Protein AF-A0A939E2Y9-F1 (afdb_monomer_lite)

Radius of gyration: 22.98 Å; chains: 1; bounding box: 41×97×52 Å

InterPro domains:
  IPR009057 Homedomain-like superfamily [SSF46689] (14-71)

Sequence (214 aa):
MTAPGMHPRKSGPKPAFSLEDVINAAIDLGVAEFSITSVARVLGVKPPSVYRVVESRDDLLMLCFKRAASTMVLPDSSLNWVEMIRWYHQQLWKVTGEFPGIARAILASPGSHVVFQDYLLEFSRKMKASGMPHNEKAVYFGIDLIGKIVLVSRLVQETASDKRAMDKATQQLAKLATSPEQTVPTLDPAKNEEMMNEQIEFVISGLKAMTGDK

Foldseek 3Di:
DDDDDDDPDPDDDDPLDALVLLLVLCQVCALQPDDLCSSCVVSVHDSVVNCVHAVDNVRSSLVNLLVLLVQQDQDDLQDALLVRLVVLLVSLLVSCVSRHNNLVVPVVDPPSCCSNVVVLVVSLVSNVSRPQAPDSVLSVVLNVVSNNLSSVLSVLLNQVVPPVSVVVVVVVCVVPPPDLVPDVVNSDNVCSVVVSVVVSVVSSVVSCVVRVND

Organism: NCBI:txid2765362

pLDDT: mean 87.68, std 13.48, range [40.69, 98.38]

Structure (mmCIF, N/CA/C/O backbone):
data_AF-A0A939E2Y9-F1
#
_entry.id   AF-A0A939E2Y9-F1
#
loop_
_atom_site.group_PDB
_atom_site.id
_atom_site.type_symbol
_atom_site.label_atom_id
_atom_site.label_alt_id
_atom_site.label_comp_id
_atom_site.label_asym_id
_atom_site.label_entity_id
_atom_site.label_seq_id
_atom_site.pdbx_PDB_ins_code
_atom_site.Cartn_x
_atom_site.Cartn_y
_atom_site.Cartn_z
_atom_site.occupancy
_atom_site.B_iso_or_equiv
_atom_site.auth_seq_id
_atom_site.auth_comp_id
_atom_site.auth_asym_id
_atom_site.auth_atom_id
_atom_site.pdbx_PDB_model_num
ATOM 1 N N . MET A 1 1 ? -14.618 -62.862 13.905 1.00 42.91 1 MET A N 1
ATOM 2 C CA . MET A 1 1 ? -13.721 -61.898 14.577 1.00 42.91 1 MET A CA 1
ATOM 3 C C . MET A 1 1 ? -14.000 -60.531 13.976 1.00 42.91 1 MET A C 1
ATOM 5 O O . MET A 1 1 ? -13.609 -60.289 12.844 1.00 42.91 1 MET A O 1
ATOM 9 N N . THR A 1 2 ? -14.780 -59.702 14.663 1.00 40.69 2 THR A N 1
ATOM 10 C CA . THR A 1 2 ? -15.266 -58.405 14.165 1.00 40.69 2 THR A CA 1
ATOM 11 C C . THR A 1 2 ? -14.448 -57.293 14.822 1.00 40.69 2 THR A C 1
ATOM 13 O O . THR A 1 2 ? -14.306 -57.287 16.043 1.00 40.69 2 THR A O 1
ATOM 16 N N . ALA A 1 3 ? -13.865 -56.400 14.020 1.00 45.91 3 ALA A N 1
ATOM 17 C CA . ALA A 1 3 ? -13.024 -55.298 14.490 1.00 45.91 3 ALA A CA 1
ATOM 18 C C . ALA A 1 3 ? -13.844 -54.232 15.256 1.00 45.91 3 ALA A C 1
ATOM 20 O O . ALA A 1 3 ? -15.009 -54.015 14.910 1.00 45.91 3 ALA A O 1
ATOM 21 N N . PRO A 1 4 ? -13.272 -53.537 16.261 1.00 48.53 4 PRO A N 1
ATOM 22 C CA . PRO A 1 4 ? -13.978 -52.488 16.991 1.00 48.53 4 PRO A CA 1
ATOM 23 C C . PRO A 1 4 ? -14.105 -51.221 16.136 1.00 48.53 4 PRO A C 1
ATOM 25 O O . PRO A 1 4 ? -13.132 -50.757 15.542 1.00 48.53 4 PRO A O 1
ATOM 28 N N . GLY A 1 5 ? -15.310 -50.652 16.095 1.00 47.88 5 GLY A N 1
ATOM 29 C CA . GLY A 1 5 ? -15.600 -49.403 15.397 1.00 47.88 5 GLY A CA 1
ATOM 30 C C . GLY A 1 5 ? -14.877 -48.207 16.020 1.00 47.88 5 GLY A C 1
ATOM 31 O O . GLY A 1 5 ? -14.956 -47.963 17.222 1.00 47.88 5 GLY A O 1
ATOM 32 N N . MET A 1 6 ? -14.190 -47.436 15.179 1.00 51.34 6 MET A N 1
ATOM 33 C CA . MET A 1 6 ? -13.604 -46.149 15.537 1.00 51.34 6 MET A CA 1
ATOM 34 C C . MET A 1 6 ? -14.726 -45.111 15.656 1.00 51.34 6 MET A C 1
ATOM 36 O O . MET A 1 6 ? -15.321 -44.708 14.658 1.00 51.34 6 MET A O 1
ATOM 40 N N . HIS A 1 7 ? -15.042 -44.687 16.879 1.00 56.03 7 HIS A N 1
ATOM 41 C CA . HIS A 1 7 ? -15.975 -43.584 17.093 1.00 56.03 7 HIS A CA 1
ATOM 42 C C . HIS A 1 7 ? -15.341 -42.261 16.628 1.00 56.03 7 HIS A C 1
ATOM 44 O O . HIS A 1 7 ? -14.249 -41.918 17.094 1.00 56.03 7 HIS A O 1
ATOM 50 N N . PRO A 1 8 ? -16.003 -41.477 15.757 1.00 52.97 8 PRO A N 1
ATOM 51 C CA . PRO A 1 8 ? -15.536 -40.140 15.427 1.00 52.97 8 PRO A CA 1
ATOM 52 C C . PRO A 1 8 ? -15.626 -39.260 16.678 1.00 52.97 8 PRO A C 1
ATOM 54 O O . PRO A 1 8 ? -16.685 -39.152 17.305 1.00 52.97 8 PRO A O 1
ATOM 57 N N . ARG A 1 9 ? -14.510 -38.626 17.063 1.00 53.25 9 ARG A N 1
ATOM 58 C CA . ARG A 1 9 ? -14.516 -37.593 18.107 1.00 53.25 9 ARG A CA 1
ATOM 59 C C . ARG A 1 9 ? -15.460 -36.482 17.654 1.00 53.25 9 ARG A C 1
ATOM 61 O O . ARG A 1 9 ? -15.235 -35.868 16.614 1.00 53.25 9 ARG A O 1
ATOM 68 N N . LYS A 1 10 ? -16.516 -36.238 18.435 1.00 49.75 10 LYS A N 1
ATOM 69 C CA . LYS A 1 10 ? -17.403 -35.084 18.257 1.00 49.75 10 LYS A CA 1
ATOM 70 C C . LYS A 1 10 ? -16.543 -33.820 18.303 1.00 49.75 10 LYS A C 1
ATOM 72 O O . LYS A 1 10 ? -15.998 -33.490 19.354 1.00 49.75 10 LYS A O 1
ATOM 77 N N . SER A 1 11 ? -16.394 -33.160 17.157 1.00 53.88 11 SER A N 1
ATOM 78 C CA . SER A 1 11 ? -15.813 -31.822 17.084 1.00 53.88 11 SER A CA 1
ATOM 79 C C . SER A 1 11 ? -16.644 -30.900 17.977 1.00 53.88 11 SER A C 1
ATOM 81 O O . SER A 1 11 ? -17.876 -30.954 17.931 1.00 53.88 11 SER A O 1
ATOM 83 N N . GLY A 1 12 ? -15.985 -30.135 18.849 1.00 57.62 12 GLY A N 1
ATOM 84 C CA . GLY A 1 12 ? -16.657 -29.199 19.748 1.00 57.62 12 GLY A CA 1
ATOM 85 C C . GLY A 1 12 ? -17.453 -28.130 18.984 1.00 57.62 12 GLY A C 1
ATOM 86 O O . GLY A 1 12 ? -17.371 -28.052 17.755 1.00 57.62 12 GLY A O 1
ATOM 87 N N . PRO A 1 13 ? -18.231 -27.289 19.689 1.00 58.06 13 PRO A N 1
ATOM 88 C CA . PRO A 1 13 ? -18.922 -26.165 19.065 1.00 58.06 13 PRO A CA 1
ATOM 89 C C . PRO A 1 13 ? -17.933 -25.340 18.235 1.00 58.06 13 PRO A C 1
ATOM 91 O O . PRO A 1 13 ? -16.824 -25.074 18.708 1.00 58.06 13 PRO A O 1
ATOM 94 N N . LYS A 1 14 ? -18.313 -24.952 17.007 1.00 55.44 14 LYS A N 1
ATOM 95 C CA . LYS A 1 14 ? -17.482 -24.060 16.183 1.00 55.44 14 LYS A CA 1
ATOM 96 C C . LYS A 1 14 ? -17.077 -22.844 17.034 1.00 55.44 14 LYS A C 1
ATOM 98 O O . LYS A 1 14 ? -17.947 -22.299 17.721 1.00 55.44 14 LYS A O 1
ATOM 103 N N . PRO A 1 15 ? -15.797 -22.425 17.019 1.00 63.59 15 PRO A N 1
ATOM 104 C CA . PRO A 1 15 ? -15.388 -21.173 17.643 1.00 63.59 15 PRO A CA 1
ATOM 105 C C . PRO A 1 15 ? -16.324 -20.047 17.200 1.00 63.59 15 PRO A C 1
ATOM 107 O O . PRO A 1 15 ? -16.730 -20.014 16.040 1.00 63.59 15 PRO A O 1
ATOM 110 N N . ALA A 1 16 ? -16.671 -19.140 18.115 1.00 81.44 16 ALA A N 1
ATOM 111 C CA . ALA A 1 16 ? -17.581 -18.034 17.809 1.00 81.44 16 ALA A CA 1
ATOM 112 C C . ALA A 1 16 ? -17.053 -17.116 16.686 1.00 81.44 16 ALA A C 1
ATOM 114 O O . ALA A 1 16 ? -17.845 -16.445 16.038 1.00 81.44 16 ALA A O 1
ATOM 115 N N . PHE A 1 17 ? -15.733 -17.107 16.467 1.00 91.62 17 PHE A N 1
ATOM 116 C CA . PHE A 1 17 ? -15.039 -16.406 15.389 1.00 91.62 17 PHE A CA 1
ATOM 117 C C . PHE A 1 17 ? -13.680 -17.080 15.109 1.00 91.62 17 PHE A C 1
ATOM 119 O O . PHE A 1 17 ? -13.158 -17.826 15.946 1.00 91.62 17 PHE A O 1
ATOM 126 N N . SER A 1 18 ? -13.118 -16.820 13.934 1.00 94.62 18 SER A N 1
ATOM 127 C CA . SER A 1 18 ? -11.839 -17.319 13.422 1.00 94.62 18 SER A CA 1
ATOM 128 C C . SER A 1 18 ? -10.777 -16.211 13.336 1.00 94.62 18 SER A C 1
ATOM 130 O O . SER A 1 18 ? -11.084 -15.033 13.507 1.00 94.62 18 SER A O 1
ATOM 132 N N . LEU A 1 19 ? -9.519 -16.574 13.049 1.00 96.56 19 LEU A N 1
ATOM 133 C CA . LEU A 1 19 ? -8.459 -15.595 12.762 1.00 96.56 19 LEU A CA 1
ATOM 134 C C . LEU A 1 19 ? -8.828 -14.690 11.575 1.00 96.56 19 LEU A C 1
ATOM 136 O O . LEU A 1 19 ? -8.600 -13.486 11.616 1.00 96.56 19 LEU A O 1
ATOM 140 N N . GLU A 1 20 ? -9.444 -15.276 10.550 1.00 97.31 20 GLU A N 1
ATOM 141 C CA . GLU A 1 20 ? -9.914 -14.574 9.356 1.00 97.31 20 GLU A CA 1
ATOM 142 C C . GLU A 1 20 ? -10.953 -13.501 9.695 1.00 97.31 20 GLU A C 1
ATOM 144 O O . GLU A 1 20 ? -10.868 -12.386 9.186 1.00 97.31 20 GLU A O 1
ATOM 149 N N . ASP A 1 21 ? -11.868 -13.791 10.624 1.00 97.44 21 ASP A N 1
ATOM 150 C CA . ASP A 1 21 ? -12.858 -12.814 11.089 1.00 97.44 21 ASP A CA 1
ATOM 151 C C . ASP A 1 21 ? -12.189 -11.631 11.810 1.00 97.44 21 ASP A C 1
ATOM 153 O O . ASP A 1 21 ? -12.605 -10.486 11.639 1.00 97.44 21 ASP A O 1
ATOM 157 N N . VAL A 1 22 ? -11.120 -11.881 12.580 1.00 97.88 22 VAL A N 1
ATOM 158 C CA . VAL A 1 22 ? -10.335 -10.822 13.244 1.00 97.88 22 VAL A CA 1
ATOM 159 C C . VAL A 1 22 ? -9.589 -9.962 12.223 1.00 97.88 22 VAL A C 1
ATOM 161 O O . VAL A 1 22 ? -9.601 -8.738 12.350 1.00 97.88 22 VAL A O 1
ATOM 164 N N . ILE A 1 23 ? -8.958 -10.578 11.216 1.00 98.31 23 ILE A N 1
ATOM 165 C CA . ILE A 1 23 ? -8.242 -9.863 10.147 1.00 98.31 23 ILE A CA 1
ATOM 166 C C . ILE A 1 23 ? -9.214 -8.993 9.346 1.00 98.31 23 ILE A C 1
ATOM 168 O O . ILE A 1 23 ? -8.953 -7.806 9.165 1.00 98.31 23 ILE A O 1
ATOM 172 N N . ASN A 1 24 ? -10.349 -9.550 8.917 1.00 98.12 24 ASN A N 1
ATOM 173 C CA . ASN A 1 24 ? -11.351 -8.812 8.148 1.00 98.12 24 ASN A CA 1
ATOM 174 C C . ASN A 1 24 ? -11.919 -7.642 8.963 1.00 98.12 24 ASN A C 1
ATOM 176 O O . ASN A 1 24 ? -11.922 -6.515 8.482 1.00 98.12 24 ASN A O 1
ATOM 180 N N . ALA A 1 25 ? -12.275 -7.865 10.234 1.00 98.06 25 ALA A N 1
ATOM 181 C CA . ALA A 1 25 ? -12.744 -6.790 11.107 1.00 98.06 25 ALA A CA 1
ATOM 182 C C . ALA A 1 25 ? -11.697 -5.676 11.298 1.00 98.06 25 ALA A C 1
ATOM 184 O O . ALA A 1 25 ? -12.060 -4.505 11.383 1.00 98.06 25 ALA A O 1
ATOM 185 N N . ALA A 1 26 ? -10.405 -6.011 11.376 1.00 98.38 26 ALA A N 1
ATOM 186 C CA . ALA A 1 26 ? -9.335 -5.018 11.474 1.00 98.38 26 ALA A CA 1
ATOM 187 C C . ALA A 1 26 ? -9.155 -4.210 10.177 1.00 98.38 26 ALA A C 1
ATOM 189 O O . ALA A 1 26 ? -8.954 -2.999 10.250 1.00 98.38 26 ALA A O 1
ATOM 190 N N . ILE A 1 27 ? -9.265 -4.855 9.010 1.00 98.19 27 ILE A N 1
ATOM 191 C CA . ILE A 1 27 ? -9.216 -4.190 7.698 1.00 98.19 27 ILE A CA 1
ATOM 192 C C . ILE A 1 27 ? -10.421 -3.258 7.521 1.00 98.19 27 ILE A C 1
ATOM 194 O O . ILE A 1 27 ? -10.231 -2.096 7.166 1.00 98.19 27 ILE A O 1
ATOM 198 N N . ASP A 1 28 ? -11.631 -3.725 7.842 1.00 96.88 28 ASP A N 1
ATOM 199 C CA . ASP A 1 28 ? -12.877 -2.955 7.711 1.00 96.88 28 ASP A CA 1
ATOM 200 C C . ASP A 1 28 ? -12.893 -1.709 8.610 1.00 96.88 28 ASP A C 1
ATOM 202 O O . ASP A 1 28 ? -13.432 -0.665 8.244 1.00 96.88 28 ASP A O 1
ATOM 206 N N . LEU A 1 29 ? -12.281 -1.801 9.794 1.00 97.00 29 LEU A N 1
ATOM 207 C CA . LEU A 1 29 ? -12.101 -0.668 10.706 1.00 97.00 29 LEU A CA 1
ATOM 208 C C . LEU A 1 29 ? -11.025 0.327 10.239 1.00 97.00 29 LEU A C 1
ATOM 210 O O . LEU A 1 29 ? -10.934 1.421 10.799 1.00 97.00 29 LEU A O 1
ATOM 214 N N . GLY A 1 30 ? -10.215 -0.043 9.249 1.00 96.06 30 GLY A N 1
ATOM 215 C CA . GLY A 1 30 ? -9.039 0.690 8.806 1.00 96.06 30 GLY A CA 1
ATOM 216 C C . GLY A 1 30 ? -7.766 0.201 9.496 1.00 96.06 30 GLY A C 1
ATOM 217 O O . GLY A 1 30 ? -7.625 0.248 10.722 1.00 96.06 30 GLY A O 1
ATOM 218 N N . VAL A 1 31 ? -6.789 -0.203 8.686 1.00 96.88 31 VAL A N 1
ATOM 219 C CA . VAL A 1 31 ? -5.538 -0.852 9.111 1.00 96.88 31 VAL A CA 1
ATOM 220 C C . VAL A 1 31 ? -4.715 0.030 10.059 1.00 96.88 31 VAL A C 1
ATOM 222 O O . VAL A 1 31 ? -4.063 -0.476 10.969 1.00 96.88 31 VAL A O 1
ATOM 225 N N . ALA A 1 32 ? -4.756 1.354 9.891 1.00 95.19 32 ALA A N 1
ATOM 226 C CA . ALA A 1 32 ? -4.058 2.276 10.787 1.00 95.19 32 ALA A CA 1
ATOM 227 C C . ALA A 1 32 ? -4.812 2.566 12.097 1.00 95.19 32 ALA A C 1
ATOM 229 O O . ALA A 1 32 ? -4.180 2.892 13.101 1.00 95.19 32 ALA A O 1
ATOM 230 N N . GLU A 1 33 ? -6.140 2.442 12.100 1.00 94.56 33 GLU A N 1
ATOM 231 C CA . GLU A 1 33 ? -7.010 3.011 13.139 1.00 94.56 33 GLU A CA 1
ATOM 232 C C . GLU A 1 33 ? -7.589 1.952 14.090 1.00 94.56 33 GLU A C 1
ATOM 234 O O . GLU A 1 33 ? -8.072 2.279 15.178 1.00 94.56 33 GLU A O 1
ATOM 239 N N . PHE A 1 34 ? -7.537 0.666 13.726 1.00 97.62 34 PHE A N 1
ATOM 240 C CA . PHE A 1 34 ? -8.109 -0.377 14.568 1.00 97.62 34 PHE A CA 1
ATOM 241 C C . PHE A 1 34 ? -7.414 -0.486 15.939 1.00 97.62 34 PHE A C 1
ATOM 243 O O . PHE A 1 34 ? -6.203 -0.300 16.122 1.00 97.62 34 PHE A O 1
ATOM 250 N N . SER A 1 35 ? -8.214 -0.905 16.916 1.00 97.56 35 SER A N 1
ATOM 251 C CA . SER A 1 35 ? -7.780 -1.364 18.232 1.00 97.56 35 SER A CA 1
ATOM 252 C C . SER A 1 35 ? -8.338 -2.763 18.502 1.00 97.56 35 SER A C 1
ATOM 254 O O . SER A 1 35 ? -9.375 -3.145 17.959 1.00 97.56 35 SER A O 1
ATOM 256 N N . ILE A 1 36 ? -7.714 -3.524 19.405 1.00 97.88 36 ILE A N 1
ATOM 257 C CA . ILE A 1 36 ? -8.257 -4.832 19.820 1.00 97.88 36 ILE A CA 1
ATOM 258 C C . ILE A 1 36 ? -9.673 -4.685 20.402 1.00 97.88 36 ILE A C 1
ATOM 260 O O . ILE A 1 36 ? -10.538 -5.529 20.179 1.00 97.88 36 ILE A O 1
ATOM 264 N N . THR A 1 37 ? -9.945 -3.579 21.097 1.00 98.00 37 THR A N 1
ATOM 265 C CA . THR A 1 37 ? -11.270 -3.278 21.652 1.00 98.00 37 THR A CA 1
ATOM 266 C C . THR A 1 37 ? -12.319 -3.039 20.567 1.00 98.00 37 THR A C 1
ATOM 268 O O . THR A 1 37 ? -13.439 -3.535 20.691 1.00 98.00 37 THR A O 1
ATOM 271 N N . SER A 1 38 ? -11.988 -2.293 19.508 1.00 98.31 38 SER A N 1
ATOM 272 C CA . SER A 1 38 ? -12.918 -2.056 18.397 1.00 98.31 38 SER A CA 1
ATOM 273 C C . SER A 1 38 ? -13.157 -3.329 17.588 1.00 98.31 38 SER A C 1
ATOM 275 O O . SER A 1 38 ? -14.306 -3.619 17.270 1.00 98.31 38 SER A O 1
ATOM 277 N N . VAL A 1 39 ? -12.120 -4.138 17.351 1.00 98.25 39 VAL A N 1
ATOM 278 C CA . VAL A 1 39 ? -12.251 -5.448 16.689 1.00 98.25 39 VAL A CA 1
ATOM 279 C C . VAL A 1 39 ? -13.154 -6.383 17.500 1.00 98.25 39 VAL A C 1
ATOM 281 O O . VAL A 1 39 ? -14.108 -6.944 16.969 1.00 98.25 39 VAL A O 1
ATOM 284 N N . ALA A 1 40 ? -12.932 -6.490 18.813 1.00 97.44 40 ALA A N 1
ATOM 285 C CA . ALA A 1 40 ? -13.780 -7.295 19.693 1.00 97.44 40 ALA A CA 1
ATOM 286 C C . ALA A 1 40 ? -15.248 -6.840 19.672 1.00 97.44 40 ALA A C 1
ATOM 288 O O . ALA A 1 40 ? -16.152 -7.674 19.673 1.00 97.44 40 ALA A O 1
ATOM 289 N N . ARG A 1 41 ? -15.484 -5.522 19.613 1.00 97.88 41 ARG A N 1
ATOM 290 C CA . ARG A 1 41 ? -16.828 -4.945 19.493 1.00 97.88 41 ARG A CA 1
ATOM 291 C C . ARG A 1 41 ? -17.506 -5.351 18.185 1.00 97.88 41 ARG A C 1
ATOM 293 O O . ARG A 1 41 ? -18.664 -5.750 18.242 1.00 97.88 41 ARG A O 1
ATOM 300 N N . VAL A 1 42 ? -16.805 -5.270 17.051 1.00 97.00 42 VAL A N 1
ATOM 301 C CA . VAL A 1 42 ? -17.324 -5.705 15.738 1.00 97.00 42 VAL A CA 1
ATOM 302 C C . VAL A 1 42 ? -17.712 -7.184 15.771 1.00 97.00 42 VAL A C 1
ATOM 304 O O . VAL A 1 42 ? -18.782 -7.552 15.302 1.00 97.00 42 VAL A O 1
ATOM 307 N N . LEU A 1 43 ? -16.891 -8.018 16.411 1.00 96.81 43 LEU A N 1
ATOM 308 C CA . LEU A 1 43 ? -17.131 -9.458 16.539 1.00 96.81 43 LEU A CA 1
ATOM 309 C C . LEU A 1 43 ? -18.136 -9.836 17.645 1.00 96.81 43 LEU A C 1
ATOM 311 O O . LEU A 1 43 ? -18.426 -11.016 17.828 1.00 96.81 43 LEU A O 1
ATOM 315 N N . GLY A 1 44 ? -18.650 -8.873 18.419 1.00 96.62 44 GLY A N 1
ATOM 316 C CA . GLY A 1 44 ? -19.589 -9.138 19.514 1.00 96.62 44 GLY A CA 1
ATOM 317 C C . GLY A 1 44 ? -18.988 -9.908 20.700 1.00 96.62 44 GLY A C 1
ATOM 318 O O . GLY A 1 44 ? -19.716 -10.574 21.437 1.00 96.62 44 GLY A O 1
ATOM 319 N N . VAL A 1 45 ? -17.669 -9.833 20.910 1.00 95.88 45 VAL A N 1
ATOM 320 C CA . VAL A 1 45 ? -16.947 -10.556 21.973 1.00 95.88 45 VAL A CA 1
ATOM 321 C C . VAL A 1 45 ? -16.225 -9.611 22.936 1.00 95.88 45 VAL A C 1
ATOM 323 O O . VAL A 1 45 ? -16.077 -8.414 22.702 1.00 95.88 45 VAL A O 1
ATOM 326 N N . LYS A 1 46 ? -15.738 -10.149 24.062 1.00 95.81 46 LYS A N 1
ATOM 327 C CA . LYS A 1 46 ? -14.875 -9.393 24.988 1.00 95.81 46 LYS A CA 1
ATOM 328 C C . LYS A 1 46 ? -13.436 -9.332 24.448 1.00 95.81 46 LYS A C 1
ATOM 330 O O . LYS A 1 46 ? -12.979 -10.366 23.953 1.00 95.81 46 LYS A O 1
ATOM 335 N N . PRO A 1 47 ? -12.683 -8.227 24.636 1.00 95.69 47 PRO A N 1
ATOM 336 C CA . PRO A 1 47 ? -11.310 -8.079 24.127 1.00 95.69 47 PRO A CA 1
ATOM 337 C C . PRO A 1 47 ? -10.347 -9.237 24.445 1.00 95.69 47 PRO A C 1
ATOM 339 O O . PRO A 1 47 ? -9.647 -9.668 23.532 1.00 95.69 47 PRO A O 1
ATOM 342 N N . PRO A 1 48 ? -10.354 -9.847 25.653 1.00 96.19 48 PRO A N 1
ATOM 343 C CA . PRO A 1 48 ? -9.516 -11.017 25.942 1.00 96.19 48 PRO A CA 1
ATOM 344 C C . PRO A 1 48 ? -9.761 -12.231 25.035 1.00 96.19 48 PRO A C 1
ATOM 346 O O . PRO A 1 48 ? -8.914 -13.112 24.945 1.00 96.19 48 PRO A O 1
ATOM 349 N N . SER A 1 49 ? -10.919 -12.307 24.374 1.00 95.56 49 SER A N 1
ATOM 350 C CA . SER A 1 49 ? -11.226 -13.393 23.438 1.00 95.56 49 SER A CA 1
ATOM 351 C C . SER A 1 49 ? -10.385 -13.278 22.170 1.00 95.56 49 SER A C 1
ATOM 353 O O . SER A 1 49 ? -9.944 -14.301 21.663 1.00 95.56 49 SER A O 1
ATOM 355 N N . VAL A 1 50 ? -10.136 -12.054 21.685 1.00 96.19 50 VAL A N 1
ATOM 356 C CA . VAL A 1 50 ? -9.380 -11.794 20.446 1.00 96.19 50 VAL A CA 1
ATOM 357 C C . VAL A 1 50 ? -7.940 -12.294 20.576 1.00 96.19 50 VAL A C 1
ATOM 359 O O . VAL A 1 50 ? -7.434 -12.945 19.667 1.00 96.19 50 VAL A O 1
ATOM 362 N N . TYR A 1 51 ? -7.330 -12.130 21.754 1.00 95.94 51 TYR A N 1
ATOM 363 C CA . TYR A 1 51 ? -5.978 -12.628 22.033 1.00 95.94 51 TYR A CA 1
ATOM 364 C C . TYR A 1 51 ? -5.836 -14.164 22.014 1.00 95.94 51 TYR A C 1
ATOM 366 O O . TYR A 1 51 ? -4.737 -14.689 22.144 1.00 95.94 51 TYR A O 1
ATOM 374 N N . ARG A 1 52 ? -6.931 -14.921 21.853 1.00 94.00 52 ARG A N 1
ATOM 375 C CA . ARG A 1 52 ? -6.862 -16.381 21.660 1.00 94.00 52 ARG A CA 1
ATOM 376 C C . ARG A 1 52 ? -6.425 -16.778 20.251 1.00 94.00 52 ARG A C 1
ATOM 378 O O . ARG A 1 52 ? -6.075 -17.936 20.052 1.00 94.00 52 ARG A O 1
ATOM 385 N N . VAL A 1 53 ? -6.513 -15.858 19.288 1.00 94.38 53 VAL A N 1
ATOM 386 C CA . VAL A 1 53 ? -6.159 -16.109 17.881 1.00 94.38 53 VAL A CA 1
ATOM 387 C C . VAL A 1 53 ? -5.062 -15.183 17.356 1.00 94.38 53 VAL A C 1
ATOM 389 O O . VAL A 1 53 ? -4.456 -15.505 16.342 1.00 94.38 53 VAL A O 1
ATOM 392 N N . VAL A 1 54 ? -4.782 -14.068 18.037 1.00 96.06 54 VAL A N 1
ATOM 393 C CA . VAL A 1 54 ? -3.658 -13.169 17.730 1.00 96.06 54 VAL A CA 1
ATOM 394 C C . VAL A 1 54 ? -2.858 -12.872 18.993 1.00 96.06 54 VAL A C 1
ATOM 396 O O . VAL A 1 54 ? -3.438 -12.709 20.062 1.00 96.06 54 VAL A O 1
ATOM 399 N N . GLU A 1 55 ? -1.536 -12.786 18.881 1.00 95.00 55 GLU A N 1
ATOM 400 C CA . GLU A 1 55 ? -0.654 -12.573 20.037 1.00 95.00 55 GLU A CA 1
ATOM 401 C C . GLU A 1 55 ? -0.659 -11.109 20.507 1.00 95.00 55 GLU A C 1
ATOM 403 O O . GLU A 1 55 ? -0.704 -10.832 21.707 1.00 95.00 55 GLU A O 1
ATOM 408 N N . SER A 1 56 ? -0.703 -10.158 19.572 1.00 96.50 56 SER A N 1
ATOM 409 C CA . SER A 1 56 ? -0.734 -8.724 19.863 1.00 96.50 56 SER A CA 1
ATOM 410 C C . SER A 1 56 ? -1.482 -7.915 18.792 1.00 96.50 56 SER A C 1
ATOM 412 O O . SER A 1 56 ? -1.924 -8.441 17.767 1.00 96.50 56 SER A O 1
ATOM 414 N N . ARG A 1 57 ? -1.627 -6.600 19.022 1.00 96.25 57 ARG A N 1
ATOM 415 C CA . ARG A 1 57 ? -2.112 -5.660 17.993 1.00 96.25 57 ARG A CA 1
ATOM 416 C C . ARG A 1 57 ? -1.166 -5.629 16.791 1.00 96.25 57 ARG A C 1
ATOM 418 O O . ARG A 1 57 ? -1.642 -5.578 15.662 1.00 96.25 57 ARG A O 1
ATOM 425 N N . ASP A 1 58 ? 0.139 -5.652 17.036 1.00 95.38 58 ASP A N 1
ATOM 426 C CA . ASP A 1 58 ? 1.142 -5.542 15.978 1.00 95.38 58 ASP A CA 1
ATOM 427 C C . ASP A 1 58 ? 1.193 -6.822 15.136 1.00 95.38 58 ASP A C 1
ATOM 429 O O . ASP A 1 58 ? 1.318 -6.749 13.916 1.00 95.38 58 ASP A O 1
ATOM 433 N N . ASP A 1 59 ? 0.948 -7.989 15.738 1.00 95.75 59 ASP A N 1
ATOM 434 C CA . ASP A 1 59 ? 0.788 -9.237 14.981 1.00 95.75 59 ASP A CA 1
ATOM 435 C C . ASP A 1 59 ? -0.449 -9.196 14.083 1.00 95.75 59 ASP A C 1
ATOM 437 O O . ASP A 1 59 ? -0.390 -9.589 12.917 1.00 95.75 59 ASP A O 1
ATOM 441 N N . LEU A 1 60 ? -1.564 -8.655 14.586 1.00 97.62 60 LEU A N 1
ATOM 442 C CA . LEU A 1 60 ? -2.760 -8.431 13.773 1.00 97.62 60 LEU A CA 1
ATOM 443 C C . LEU A 1 60 ? -2.504 -7.418 12.645 1.00 97.62 60 LEU A C 1
ATOM 445 O O . LEU A 1 60 ? -2.958 -7.630 11.520 1.00 97.62 60 LEU A O 1
ATOM 449 N N . LEU A 1 61 ? -1.729 -6.361 12.902 1.00 97.25 61 LEU A N 1
ATOM 450 C CA . LEU A 1 61 ? -1.312 -5.404 11.875 1.00 97.25 61 LEU A CA 1
ATOM 451 C C . LEU A 1 61 ? -0.490 -6.096 10.778 1.00 97.25 61 LEU A C 1
ATOM 453 O O . LEU A 1 61 ? -0.772 -5.933 9.590 1.00 97.25 61 LEU A O 1
ATOM 457 N N . MET A 1 62 ? 0.475 -6.933 11.164 1.00 97.12 62 MET A N 1
ATOM 458 C CA . MET A 1 62 ? 1.277 -7.697 10.212 1.00 97.12 62 MET A CA 1
ATOM 459 C C . MET A 1 62 ? 0.443 -8.692 9.402 1.00 97.12 62 MET A C 1
ATOM 461 O O . MET A 1 62 ? 0.719 -8.897 8.220 1.00 97.12 62 MET A O 1
ATOM 465 N N . LEU A 1 63 ? -0.591 -9.294 9.994 1.00 97.62 63 LEU A N 1
ATOM 466 C CA . LEU A 1 63 ? -1.539 -10.145 9.271 1.00 97.62 63 LEU A CA 1
ATOM 467 C C . LEU A 1 63 ? -2.364 -9.353 8.247 1.00 97.62 63 LEU A C 1
ATOM 469 O O . LEU A 1 63 ? -2.568 -9.846 7.137 1.00 97.62 63 LEU A O 1
ATOM 473 N N . CYS A 1 64 ? -2.763 -8.118 8.562 1.00 98.12 64 CYS A N 1
ATOM 474 C CA . CYS A 1 64 ? -3.414 -7.226 7.597 1.00 98.12 64 CYS A CA 1
ATOM 475 C C . CYS A 1 64 ? -2.482 -6.907 6.417 1.00 98.12 64 CYS A C 1
ATOM 477 O O . CYS A 1 64 ? -2.900 -6.989 5.262 1.00 98.12 64 CYS A O 1
ATOM 479 N N . PHE A 1 65 ? -1.200 -6.622 6.678 1.00 97.94 65 PHE A N 1
ATOM 480 C CA . PHE A 1 65 ? -0.225 -6.399 5.606 1.00 97.94 65 PHE A CA 1
ATOM 481 C C . PHE A 1 65 ? 0.021 -7.651 4.764 1.00 97.94 65 PHE A C 1
ATOM 483 O O . PHE A 1 65 ? 0.087 -7.552 3.543 1.00 97.94 65 PHE A O 1
ATOM 490 N N . LYS A 1 66 ? 0.100 -8.837 5.380 1.00 97.81 66 LYS A N 1
ATOM 491 C CA . LYS A 1 66 ? 0.199 -10.110 4.648 1.00 97.81 66 LYS A CA 1
ATOM 492 C C . LYS A 1 66 ? -1.025 -10.356 3.770 1.00 97.81 66 LYS A C 1
ATOM 494 O O . LYS A 1 66 ? -0.871 -10.816 2.642 1.00 97.81 66 LYS A O 1
ATOM 499 N N . ARG A 1 67 ? -2.228 -10.019 4.253 1.00 98.25 67 ARG A N 1
ATOM 500 C CA . ARG A 1 67 ? -3.447 -10.097 3.442 1.00 98.25 67 ARG A CA 1
ATOM 501 C C . ARG A 1 67 ? -3.350 -9.185 2.221 1.00 98.25 67 ARG A C 1
ATOM 503 O O . ARG A 1 67 ? -3.598 -9.666 1.122 1.00 98.25 67 ARG A O 1
ATOM 510 N N . ALA A 1 68 ? -2.929 -7.934 2.382 1.00 97.88 68 ALA A N 1
ATOM 511 C CA . ALA A 1 68 ? -2.738 -7.025 1.250 1.00 97.88 68 ALA A CA 1
ATOM 512 C C . ALA A 1 68 ? -1.637 -7.498 0.289 1.00 97.88 68 ALA A C 1
ATOM 514 O O . ALA A 1 68 ? -1.817 -7.487 -0.922 1.00 97.88 68 ALA A O 1
ATOM 515 N N . ALA A 1 69 ? -0.510 -7.989 0.809 1.00 97.31 69 ALA A N 1
ATOM 516 C CA . ALA A 1 69 ? 0.550 -8.551 -0.025 1.00 97.31 69 ALA A CA 1
ATOM 517 C C . ALA A 1 69 ? 0.054 -9.748 -0.853 1.00 97.31 69 ALA A C 1
ATOM 519 O O . ALA A 1 69 ? 0.437 -9.888 -2.011 1.00 97.31 69 ALA A O 1
ATOM 520 N N . SER A 1 70 ? -0.845 -10.571 -0.300 1.00 97.31 70 SER A N 1
ATOM 521 C CA . SER A 1 70 ? -1.423 -11.718 -1.009 1.00 97.31 70 SER A CA 1
ATOM 522 C C . SER A 1 70 ? -2.379 -11.351 -2.150 1.00 97.31 70 SER A C 1
ATOM 524 O O . SER A 1 70 ? -2.647 -12.202 -2.994 1.00 97.31 70 SER A O 1
ATOM 526 N N . THR A 1 71 ? -2.886 -10.112 -2.202 1.00 97.75 71 THR A N 1
ATOM 527 C CA . THR A 1 71 ? -3.744 -9.640 -3.305 1.00 97.75 71 THR A CA 1
ATOM 528 C C . THR A 1 71 ? -2.958 -8.986 -4.441 1.00 97.75 71 THR A C 1
ATOM 530 O O . THR A 1 71 ? -3.532 -8.702 -5.493 1.00 97.75 71 THR A O 1
ATOM 533 N N . MET A 1 72 ? -1.648 -8.777 -4.272 1.00 97.81 72 MET A N 1
ATOM 534 C CA . MET A 1 72 ? -0.778 -8.255 -5.325 1.00 97.81 72 MET A CA 1
ATOM 535 C C . MET A 1 72 ? -0.656 -9.257 -6.480 1.00 97.81 72 MET A C 1
ATOM 537 O O . MET A 1 72 ? -0.364 -10.435 -6.274 1.00 97.81 72 MET A O 1
ATOM 541 N N . VAL A 1 73 ? -0.820 -8.773 -7.714 1.00 97.75 73 VAL A N 1
ATOM 542 C CA . VAL A 1 73 ? -0.758 -9.600 -8.929 1.00 97.75 73 VAL A CA 1
ATOM 543 C C . VAL A 1 73 ? 0.406 -9.162 -9.808 1.00 97.75 73 VAL A C 1
ATOM 545 O O . VAL A 1 73 ? 0.533 -7.989 -10.163 1.00 97.75 73 VAL A O 1
ATOM 548 N N . LEU A 1 74 ? 1.266 -10.115 -10.170 1.00 97.50 74 LEU A N 1
ATOM 549 C CA . LEU A 1 74 ? 2.405 -9.862 -11.053 1.00 97.50 74 LEU A CA 1
ATOM 550 C C . LEU A 1 74 ? 1.935 -9.527 -12.477 1.00 97.50 74 LEU A C 1
ATOM 552 O O . LEU A 1 74 ? 0.936 -10.088 -12.930 1.00 97.50 74 LEU A O 1
ATOM 556 N N . PRO A 1 75 ? 2.667 -8.669 -13.207 1.00 97.06 75 PRO A N 1
ATOM 557 C CA . PRO A 1 75 ? 2.359 -8.378 -14.601 1.00 97.06 75 PRO A CA 1
AT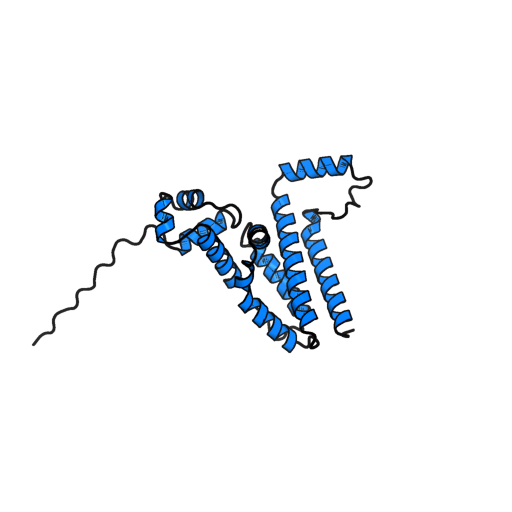OM 558 C C . PRO A 1 75 ? 2.526 -9.613 -15.493 1.00 97.06 75 PRO A C 1
ATOM 560 O O . PRO A 1 75 ? 3.328 -10.523 -15.209 1.00 97.06 75 PRO A O 1
ATOM 563 N N . ASP A 1 76 ? 1.819 -9.585 -16.625 1.00 95.56 76 ASP A N 1
ATOM 564 C CA . ASP A 1 76 ? 2.069 -10.500 -17.734 1.00 95.56 76 ASP A CA 1
ATOM 565 C C . ASP A 1 76 ? 3.530 -10.371 -18.196 1.00 95.56 76 ASP A C 1
ATOM 567 O O . ASP A 1 76 ? 4.090 -9.277 -18.291 1.00 95.56 76 ASP A O 1
ATOM 571 N N . SER A 1 77 ? 4.160 -11.512 -18.464 1.00 93.06 77 SER A N 1
ATOM 572 C CA . SER A 1 77 ? 5.538 -11.583 -18.943 1.00 93.06 77 SER A CA 1
ATOM 573 C C . SER A 1 77 ? 5.719 -11.058 -20.371 1.00 93.06 77 SER A C 1
ATOM 575 O O . SER A 1 77 ? 6.860 -10.834 -20.765 1.00 93.06 77 SER A O 1
ATOM 577 N N . SER A 1 78 ? 4.646 -10.858 -21.144 1.00 94.69 78 SER A N 1
ATOM 578 C CA . SER A 1 78 ? 4.711 -10.256 -22.480 1.00 94.69 78 SER A CA 1
ATOM 579 C C . SER A 1 78 ? 4.868 -8.733 -22.463 1.00 94.69 78 SER A C 1
ATOM 581 O O . SER A 1 78 ? 5.149 -8.143 -23.506 1.00 94.69 78 SER A O 1
ATOM 583 N N . LEU A 1 79 ? 4.640 -8.079 -21.318 1.00 96.56 79 LEU A N 1
ATOM 584 C CA . LEU A 1 79 ? 4.799 -6.632 -21.190 1.00 96.56 79 LEU A CA 1
ATOM 585 C C . LEU A 1 79 ? 6.279 -6.244 -21.287 1.00 96.56 79 LEU A C 1
ATOM 587 O O . LEU A 1 79 ? 7.156 -6.956 -20.804 1.00 96.56 79 LEU A O 1
ATOM 591 N N . ASN A 1 80 ? 6.561 -5.086 -21.884 1.00 94.06 80 ASN A N 1
ATOM 592 C CA . ASN A 1 80 ? 7.885 -4.479 -21.765 1.00 94.06 80 ASN A CA 1
ATOM 593 C C . ASN A 1 80 ? 8.048 -3.837 -20.373 1.00 94.06 80 ASN A C 1
ATOM 595 O O . ASN A 1 80 ? 7.072 -3.638 -19.645 1.00 94.06 80 ASN A O 1
ATOM 599 N N . TRP A 1 81 ? 9.276 -3.477 -20.007 1.00 93.56 81 TRP A N 1
ATOM 600 C CA . TRP A 1 81 ? 9.571 -2.964 -18.668 1.00 93.56 81 TRP A CA 1
ATOM 601 C C . TRP A 1 81 ? 8.833 -1.655 -18.322 1.00 93.56 81 TRP A C 1
ATOM 603 O O . TRP A 1 81 ? 8.471 -1.446 -17.163 1.00 93.56 81 TRP A O 1
ATOM 613 N N . VAL A 1 82 ? 8.559 -0.796 -19.313 1.00 94.38 82 VAL A N 1
ATOM 614 C CA . VAL A 1 82 ? 7.785 0.446 -19.133 1.00 94.38 82 VAL A CA 1
ATOM 615 C C . VAL A 1 82 ? 6.341 0.115 -18.764 1.00 94.38 82 VAL A C 1
ATOM 617 O O . VAL A 1 82 ? 5.813 0.631 -17.779 1.00 94.38 82 VAL A O 1
ATOM 620 N N . GLU A 1 83 ? 5.719 -0.800 -19.505 1.00 96.31 83 GLU A N 1
ATOM 621 C CA . GLU A 1 83 ? 4.363 -1.273 -19.219 1.00 96.31 83 GLU A CA 1
ATOM 622 C C . GLU A 1 83 ? 4.289 -2.028 -17.885 1.00 96.31 83 GLU A C 1
ATOM 624 O O . GLU A 1 83 ? 3.303 -1.908 -17.162 1.00 96.31 83 GLU A O 1
ATOM 629 N N . MET A 1 84 ? 5.347 -2.741 -17.483 1.00 95.81 84 MET A N 1
ATOM 630 C CA . MET A 1 84 ? 5.417 -3.363 -16.156 1.00 95.81 84 MET A CA 1
ATOM 631 C C . MET A 1 84 ? 5.448 -2.332 -15.020 1.00 95.81 84 MET A C 1
ATOM 633 O O . MET A 1 84 ? 4.819 -2.546 -13.984 1.00 95.81 84 MET A O 1
ATOM 637 N N . ILE A 1 85 ? 6.145 -1.205 -15.188 1.00 95.31 85 ILE A N 1
ATOM 638 C CA . ILE A 1 85 ? 6.120 -0.098 -14.219 1.00 95.31 85 ILE A CA 1
ATOM 639 C C . ILE A 1 85 ? 4.721 0.520 -14.133 1.00 95.31 85 ILE A C 1
ATOM 641 O O . ILE A 1 85 ? 4.219 0.782 -13.033 1.00 95.31 85 ILE A O 1
ATOM 645 N N . ARG A 1 86 ? 4.067 0.713 -15.283 1.00 97.12 86 ARG A N 1
ATOM 646 C CA . ARG A 1 86 ? 2.683 1.194 -15.331 1.00 97.12 86 ARG A CA 1
ATOM 647 C C . ARG A 1 86 ? 1.732 0.226 -14.625 1.00 97.12 86 ARG A C 1
ATOM 649 O O . ARG A 1 86 ? 0.944 0.635 -13.781 1.00 97.12 86 ARG A O 1
ATOM 656 N N . TRP A 1 87 ? 1.888 -1.071 -14.855 1.00 97.69 87 TRP A N 1
ATOM 657 C CA . TRP A 1 87 ? 1.149 -2.094 -14.121 1.00 97.69 87 TRP A CA 1
ATOM 658 C C . TRP A 1 87 ? 1.377 -2.001 -12.609 1.00 97.69 87 TRP A C 1
ATOM 660 O O . TRP A 1 87 ? 0.428 -2.035 -11.830 1.00 97.69 87 TRP A O 1
ATOM 670 N N . TYR A 1 88 ? 2.629 -1.864 -12.171 1.00 97.44 88 TYR A N 1
ATOM 671 C CA . TYR A 1 88 ? 2.968 -1.871 -10.750 1.00 97.44 88 TYR A CA 1
ATOM 672 C C . TYR A 1 88 ? 2.334 -0.724 -9.964 1.00 97.44 88 TYR A C 1
ATOM 674 O O . TYR A 1 88 ? 1.751 -0.985 -8.910 1.00 97.44 88 TYR A O 1
ATOM 682 N N . HIS A 1 89 ? 2.385 0.517 -10.465 1.00 97.31 89 HIS A N 1
ATOM 683 C CA . HIS A 1 89 ? 1.734 1.623 -9.754 1.00 97.31 89 HIS A CA 1
ATOM 684 C C . HIS A 1 89 ? 0.210 1.444 -9.714 1.00 97.31 89 HIS A C 1
ATOM 686 O O . HIS A 1 89 ? -0.392 1.699 -8.675 1.00 97.31 89 HIS A O 1
ATOM 692 N N . GLN A 1 90 ? -0.409 0.936 -10.787 1.00 97.94 90 GLN A N 1
ATOM 693 C CA . GLN A 1 90 ? -1.851 0.663 -10.826 1.00 97.94 90 GLN A CA 1
ATOM 694 C C . GLN A 1 90 ? -2.250 -0.430 -9.831 1.00 97.94 90 GLN A C 1
ATOM 696 O O . GLN A 1 90 ? -3.242 -0.277 -9.118 1.00 97.94 90 GLN A O 1
ATOM 701 N N . GLN A 1 91 ? -1.468 -1.510 -9.732 1.00 97.62 91 GLN A N 1
ATOM 702 C CA . GLN A 1 91 ? -1.706 -2.564 -8.744 1.00 97.62 91 GLN A CA 1
ATOM 703 C C . GLN A 1 91 ? -1.560 -2.041 -7.316 1.00 97.62 91 GLN A C 1
ATOM 705 O O . GLN A 1 91 ? -2.436 -2.288 -6.491 1.00 97.62 91 GLN A O 1
ATOM 710 N N . LEU A 1 92 ? -0.506 -1.274 -7.019 1.00 97.19 92 LEU A N 1
ATOM 711 C CA . LEU A 1 92 ? -0.356 -0.652 -5.702 1.00 97.19 92 LEU A CA 1
ATOM 712 C C . LEU A 1 92 ? -1.493 0.326 -5.397 1.00 97.19 92 LEU A C 1
ATOM 714 O O . LEU A 1 92 ? -2.015 0.331 -4.283 1.00 97.19 92 LEU A O 1
ATOM 718 N N . TRP A 1 93 ? -1.904 1.147 -6.366 1.00 97.44 93 TRP A N 1
ATOM 719 C CA . TRP A 1 93 ? -3.013 2.081 -6.194 1.00 97.44 93 TRP A CA 1
ATOM 720 C C . TRP A 1 93 ? -4.301 1.327 -5.871 1.00 97.44 93 TRP A C 1
ATOM 722 O O . TRP A 1 93 ? -4.962 1.651 -4.887 1.00 97.44 93 TRP A O 1
ATOM 732 N N . LYS A 1 94 ? -4.610 0.265 -6.619 1.00 97.44 94 LYS A N 1
ATOM 733 C CA . LYS A 1 94 ? -5.758 -0.606 -6.360 1.00 97.44 94 LYS A CA 1
ATOM 734 C C . LYS A 1 94 ? -5.703 -1.225 -4.961 1.00 97.44 94 LYS A C 1
ATOM 736 O O . LYS A 1 94 ? -6.627 -1.020 -4.180 1.00 97.44 94 LYS A O 1
ATOM 741 N N . VAL A 1 95 ? -4.618 -1.926 -4.619 1.00 97.19 95 VAL A N 1
ATOM 742 C CA . VAL A 1 95 ? -4.486 -2.614 -3.321 1.00 97.19 95 VAL A CA 1
ATOM 743 C C . VAL A 1 95 ? -4.559 -1.620 -2.167 1.00 97.19 95 VAL A C 1
ATOM 745 O O . VAL A 1 95 ? -5.264 -1.848 -1.194 1.00 97.19 95 VAL A O 1
ATOM 748 N N . THR A 1 96 ? -3.910 -0.464 -2.273 1.00 96.06 96 THR A N 1
ATOM 749 C CA . THR A 1 96 ? -4.016 0.554 -1.219 1.00 96.06 96 THR A CA 1
ATOM 750 C C . THR A 1 96 ? -5.414 1.171 -1.104 1.00 96.06 96 THR A C 1
ATOM 752 O O . THR A 1 96 ? -5.755 1.669 -0.038 1.00 96.06 96 THR A O 1
ATOM 755 N N . GLY A 1 97 ? -6.235 1.126 -2.158 1.00 94.88 97 GLY A N 1
ATOM 756 C CA . GLY A 1 97 ? -7.648 1.516 -2.108 1.00 94.88 97 GLY A CA 1
ATOM 757 C C . GLY A 1 97 ? -8.569 0.447 -1.506 1.00 94.88 97 GLY A C 1
ATOM 758 O O . GLY A 1 97 ? -9.589 0.788 -0.916 1.00 94.88 97 GLY A O 1
ATOM 759 N N . GLU A 1 98 ? -8.207 -0.833 -1.619 1.00 96.19 98 GLU A N 1
ATOM 760 C CA . GLU A 1 98 ? -8.954 -1.967 -1.047 1.00 96.19 98 GLU A CA 1
ATOM 761 C C . GLU A 1 98 ? -8.691 -2.167 0.456 1.00 96.19 98 GLU A C 1
ATOM 763 O O . GLU A 1 98 ? -9.477 -2.822 1.137 1.00 96.19 98 GLU A O 1
ATOM 768 N N . PHE A 1 99 ? -7.603 -1.597 0.985 1.00 97.19 99 PHE A N 1
ATOM 769 C CA . PHE A 1 99 ? -7.184 -1.734 2.383 1.00 97.19 99 PHE A CA 1
ATOM 770 C C . PHE A 1 99 ? -7.069 -0.352 3.051 1.00 97.19 99 PHE A C 1
ATOM 772 O O . PHE A 1 99 ? -5.971 0.209 3.114 1.00 97.19 99 PHE A O 1
ATOM 779 N N . PRO A 1 100 ? -8.173 0.212 3.576 1.00 95.00 100 PRO A N 1
ATOM 780 C CA . PRO A 1 100 ? -8.189 1.567 4.125 1.00 95.00 100 PRO A CA 1
ATOM 781 C C . PRO A 1 100 ? -7.123 1.788 5.205 1.00 95.00 100 PRO A C 1
ATOM 783 O O . PRO A 1 100 ? -6.981 0.992 6.137 1.00 95.00 100 PRO A O 1
ATOM 786 N N . GLY A 1 101 ? -6.361 2.878 5.104 1.00 95.31 101 GLY A N 1
ATOM 787 C CA . GLY A 1 101 ? -5.330 3.247 6.076 1.00 95.31 101 GLY A CA 1
ATOM 788 C C . GLY A 1 101 ? -4.041 2.423 5.991 1.00 95.31 101 GLY A C 1
ATOM 789 O O . GLY A 1 101 ? -3.115 2.666 6.771 1.00 95.31 101 GLY A O 1
ATOM 790 N N . ILE A 1 102 ? -3.923 1.475 5.053 1.00 96.69 102 ILE A N 1
ATOM 791 C CA . ILE A 1 102 ? -2.708 0.661 4.912 1.00 96.69 102 ILE A CA 1
ATOM 792 C C . ILE A 1 102 ? -1.485 1.515 4.572 1.00 96.69 102 ILE A C 1
ATOM 794 O O . ILE A 1 102 ? -0.400 1.263 5.092 1.00 96.69 102 ILE A O 1
ATOM 798 N N . ALA A 1 103 ? -1.657 2.562 3.758 1.00 95.56 103 ALA A N 1
ATOM 799 C CA . ALA A 1 103 ? -0.561 3.435 3.352 1.00 95.56 103 ALA A CA 1
ATOM 800 C C . ALA A 1 103 ? 0.049 4.161 4.557 1.00 95.56 103 ALA A C 1
ATOM 802 O O . ALA A 1 103 ? 1.264 4.124 4.764 1.00 95.56 103 ALA A O 1
ATOM 803 N N . ARG A 1 104 ? -0.807 4.738 5.413 1.00 95.19 104 ARG A N 1
ATOM 804 C CA . ARG A 1 104 ? -0.400 5.334 6.692 1.00 95.19 104 ARG A CA 1
ATOM 805 C C . ARG A 1 104 ? 0.326 4.318 7.568 1.00 95.19 104 ARG A C 1
ATOM 807 O O . ARG A 1 104 ? 1.381 4.628 8.114 1.00 95.19 104 ARG A O 1
ATOM 814 N N . ALA A 1 105 ? -0.233 3.119 7.704 1.00 95.75 105 ALA A N 1
ATOM 815 C CA . ALA A 1 105 ? 0.309 2.097 8.584 1.00 95.75 105 ALA A CA 1
ATOM 816 C C . ALA A 1 105 ? 1.694 1.601 8.130 1.00 95.75 105 ALA A C 1
ATOM 818 O O . ALA A 1 105 ? 2.582 1.467 8.971 1.00 95.75 105 ALA A O 1
ATOM 819 N N . ILE A 1 106 ? 1.905 1.399 6.822 1.00 95.69 106 ILE A N 1
ATOM 820 C CA . ILE A 1 106 ? 3.212 1.043 6.242 1.00 95.69 106 ILE A CA 1
ATOM 821 C C . ILE A 1 106 ? 4.236 2.155 6.500 1.00 95.69 106 ILE A C 1
ATOM 823 O O . ILE A 1 106 ? 5.329 1.880 6.995 1.00 95.69 106 ILE A O 1
ATOM 827 N N . LEU A 1 107 ? 3.883 3.414 6.209 1.00 94.19 107 LEU A N 1
ATOM 828 C CA . LEU A 1 107 ? 4.779 4.565 6.392 1.00 94.19 107 LEU A CA 1
ATOM 829 C C . LEU A 1 107 ? 5.146 4.802 7.867 1.00 94.19 107 LEU A C 1
ATOM 831 O O . LEU A 1 107 ? 6.253 5.249 8.158 1.00 94.19 107 LEU A O 1
ATOM 835 N N . ALA A 1 108 ? 4.240 4.485 8.794 1.00 94.00 108 ALA A N 1
ATOM 836 C CA . ALA A 1 108 ? 4.448 4.637 10.233 1.00 94.00 108 ALA A CA 1
ATOM 837 C C . ALA A 1 108 ? 5.138 3.432 10.900 1.00 94.00 108 ALA A C 1
ATOM 839 O O . ALA A 1 108 ? 5.514 3.527 12.067 1.00 94.00 108 ALA A O 1
ATOM 840 N N . SER A 1 109 ? 5.310 2.314 10.186 1.00 92.12 109 SER A N 1
ATOM 841 C CA . SER A 1 109 ? 5.838 1.057 10.733 1.00 92.12 109 SER A CA 1
ATOM 842 C C . SER A 1 109 ? 7.122 0.642 10.004 1.00 92.12 109 SER A C 1
ATOM 844 O O . SER A 1 109 ? 7.057 -0.106 9.018 1.00 92.12 109 SER A O 1
ATOM 846 N N . PRO A 1 110 ? 8.307 1.106 10.450 1.00 87.19 110 PRO A N 1
ATOM 847 C CA . PRO A 1 110 ? 9.582 0.743 9.839 1.00 87.19 110 PRO A CA 1
ATOM 848 C C . PRO A 1 110 ? 9.746 -0.773 9.681 1.00 87.19 110 PRO A C 1
ATOM 850 O O . PRO A 1 110 ? 9.448 -1.543 10.588 1.00 87.19 110 PRO A O 1
ATOM 853 N N . GLY A 1 111 ? 10.211 -1.205 8.508 1.00 88.50 111 GLY A N 1
ATOM 854 C CA . GLY A 1 111 ? 10.425 -2.622 8.198 1.00 88.50 111 GLY A CA 1
ATOM 855 C C . GLY A 1 111 ? 9.164 -3.422 7.856 1.00 88.50 111 GLY A C 1
ATOM 856 O O . GLY A 1 111 ? 9.293 -4.507 7.311 1.00 88.50 111 GLY A O 1
ATOM 857 N N . SER A 1 112 ? 7.951 -2.908 8.073 1.00 89.56 112 SER A N 1
ATOM 858 C CA . SER A 1 112 ? 6.715 -3.656 7.772 1.00 89.56 112 SER A CA 1
ATOM 859 C C . SER A 1 112 ? 6.529 -3.995 6.287 1.00 89.56 112 SER A C 1
ATOM 861 O O . SER A 1 112 ? 5.968 -5.037 5.950 1.00 89.56 112 SER A O 1
ATOM 863 N N . HIS A 1 113 ? 7.062 -3.156 5.395 1.00 86.81 113 HIS A N 1
ATOM 864 C CA . HIS A 1 113 ? 7.023 -3.338 3.942 1.00 86.81 113 HIS A CA 1
ATOM 865 C C . HIS A 1 113 ? 7.703 -4.631 3.458 1.00 86.81 113 HIS A C 1
ATOM 867 O O . HIS A 1 113 ? 7.437 -5.068 2.340 1.00 86.81 113 HIS A O 1
ATOM 873 N N . VAL A 1 114 ? 8.538 -5.282 4.278 1.00 93.12 114 VAL A N 1
ATOM 874 C CA . VAL A 1 114 ? 9.215 -6.538 3.902 1.00 93.12 114 VAL A CA 1
ATOM 875 C C . VAL A 1 114 ? 8.244 -7.679 3.595 1.00 93.12 114 VAL A C 1
ATOM 877 O O . VAL A 1 114 ? 8.628 -8.626 2.920 1.00 93.12 114 VAL A O 1
ATOM 880 N N . VAL A 1 115 ? 6.976 -7.603 4.015 1.00 95.06 115 VAL A N 1
ATOM 881 C CA . VAL A 1 115 ? 5.976 -8.618 3.626 1.00 95.06 115 VAL A CA 1
ATOM 882 C C . VAL A 1 115 ? 5.674 -8.629 2.128 1.00 95.06 115 VAL A C 1
ATOM 884 O O . VAL A 1 115 ? 5.167 -9.624 1.624 1.00 95.06 115 VAL A O 1
ATOM 887 N N . PHE A 1 116 ? 5.993 -7.549 1.412 1.00 95.19 116 PHE A N 1
ATOM 888 C CA . PHE A 1 116 ? 5.861 -7.464 -0.042 1.00 95.19 116 PHE A CA 1
ATOM 889 C C . PHE A 1 116 ? 7.131 -7.939 -0.768 1.00 95.19 116 PHE A C 1
ATOM 891 O O . PHE A 1 116 ? 7.154 -7.966 -1.996 1.00 95.19 116 PHE A O 1
ATOM 898 N N . GLN A 1 117 ? 8.193 -8.314 -0.044 1.00 94.94 117 GLN A N 1
ATOM 899 C CA . GLN A 1 117 ? 9.516 -8.560 -0.622 1.00 94.94 117 GLN A CA 1
ATOM 900 C C . GLN A 1 117 ? 9.507 -9.660 -1.688 1.00 94.94 117 GLN A C 1
ATOM 902 O O . GLN A 1 117 ? 10.120 -9.478 -2.737 1.00 94.94 117 GLN A O 1
ATOM 907 N N . ASP A 1 118 ? 8.787 -10.760 -1.465 1.00 95.56 118 ASP A N 1
ATOM 908 C CA . ASP A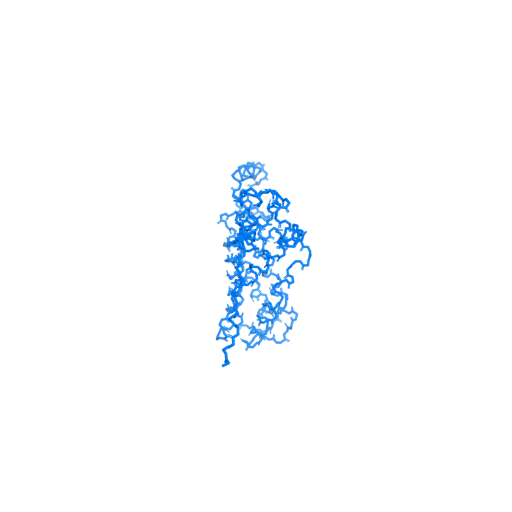 1 118 ? 8.709 -11.858 -2.437 1.00 95.56 118 ASP A CA 1
ATOM 909 C C . ASP A 1 118 ? 8.096 -11.387 -3.76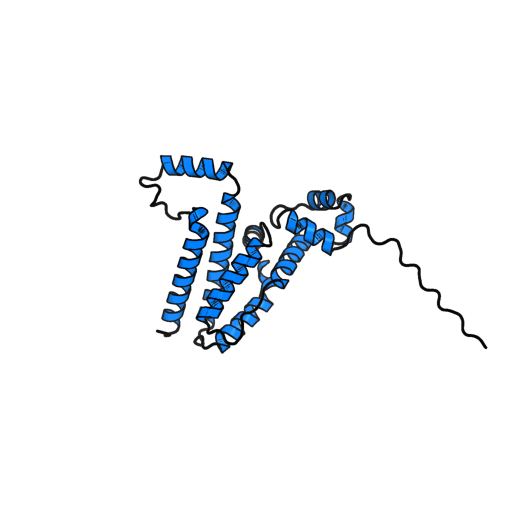3 1.00 95.56 118 ASP A C 1
ATOM 911 O O . ASP A 1 118 ? 8.638 -11.657 -4.838 1.00 95.56 118 ASP A O 1
ATOM 915 N N . TYR A 1 119 ? 7.022 -10.593 -3.687 1.00 96.62 119 TYR A N 1
ATOM 916 C CA . TYR A 1 119 ? 6.418 -9.956 -4.855 1.00 96.62 119 TYR A CA 1
ATOM 917 C C . TYR A 1 119 ? 7.412 -9.018 -5.555 1.00 96.62 119 TYR A C 1
ATOM 919 O O . TYR A 1 119 ? 7.573 -9.088 -6.773 1.00 96.62 119 TYR A O 1
ATOM 927 N N . LEU A 1 120 ? 8.110 -8.158 -4.804 1.00 95.88 120 LEU A N 1
ATOM 928 C CA . LEU A 1 120 ? 9.039 -7.170 -5.364 1.00 95.88 120 LEU A CA 1
ATOM 929 C C . LEU A 1 120 ? 10.265 -7.821 -6.022 1.00 95.88 120 LEU A C 1
ATOM 931 O O . LEU A 1 120 ? 10.727 -7.351 -7.064 1.00 95.88 120 LEU A O 1
ATOM 935 N N . LEU A 1 121 ? 10.777 -8.915 -5.454 1.00 94.56 121 LEU A N 1
ATOM 936 C CA . LEU A 1 121 ? 11.875 -9.689 -6.034 1.00 94.56 121 LEU A CA 1
ATOM 937 C C . LEU A 1 121 ? 11.453 -10.376 -7.336 1.00 94.56 121 LEU A C 1
ATOM 939 O O . LEU A 1 121 ? 12.202 -10.347 -8.316 1.00 94.56 121 LEU A O 1
ATOM 943 N N . GLU A 1 122 ? 10.254 -10.958 -7.374 1.00 95.81 122 GLU A N 1
ATOM 944 C CA . GLU A 1 122 ? 9.709 -11.571 -8.587 1.00 95.81 122 GLU A CA 1
ATOM 945 C C . GLU A 1 122 ? 9.431 -10.529 -9.675 1.00 95.81 122 GLU A C 1
ATOM 947 O O . GLU A 1 122 ? 9.800 -10.711 -10.838 1.00 95.81 122 GLU A O 1
ATOM 952 N N . PHE A 1 123 ? 8.842 -9.398 -9.290 1.00 96.19 123 PHE A N 1
ATOM 953 C CA . PHE A 1 123 ? 8.588 -8.269 -10.174 1.00 96.19 123 PHE A CA 1
ATOM 954 C C . PHE A 1 123 ? 9.890 -7.713 -10.770 1.00 96.19 123 PHE A C 1
ATOM 9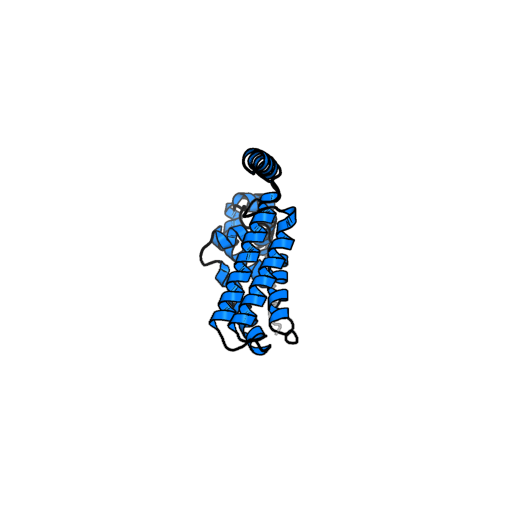56 O O . PHE A 1 123 ? 9.993 -7.559 -11.986 1.00 96.19 123 PHE A O 1
ATOM 963 N N . SER A 1 124 ? 10.923 -7.510 -9.943 1.00 93.75 124 SER A N 1
ATOM 964 C CA . SER A 1 124 ? 12.265 -7.105 -10.387 1.00 93.75 124 SER A CA 1
ATOM 965 C C . SER A 1 124 ? 12.859 -8.101 -11.388 1.00 93.75 124 SER A C 1
ATOM 967 O O . SER A 1 124 ? 13.418 -7.700 -12.411 1.00 93.75 124 SER A O 1
ATOM 969 N N . ARG A 1 125 ? 12.690 -9.411 -11.157 1.00 93.00 125 ARG A N 1
ATOM 970 C CA . ARG A 1 125 ? 13.154 -10.446 -12.093 1.00 93.00 125 ARG A CA 1
ATOM 971 C C . ARG A 1 125 ? 12.440 -10.364 -13.443 1.00 93.00 125 ARG A C 1
ATOM 973 O O . ARG A 1 125 ? 13.109 -10.396 -14.475 1.00 93.00 125 ARG A O 1
ATOM 980 N N . LYS A 1 126 ? 11.110 -10.230 -13.449 1.00 93.94 126 LYS A N 1
ATOM 981 C CA . LYS A 1 126 ? 10.307 -10.073 -14.675 1.00 93.94 126 LYS A CA 1
ATOM 982 C C . LYS A 1 126 ? 10.683 -8.807 -15.445 1.00 93.94 126 LYS A C 1
ATOM 984 O O . LYS A 1 126 ? 10.885 -8.875 -16.653 1.00 93.94 126 LYS A O 1
ATOM 989 N N . MET A 1 127 ? 10.873 -7.692 -14.745 1.00 91.75 127 MET A N 1
ATOM 990 C CA . MET A 1 127 ? 11.278 -6.422 -15.348 1.00 91.75 127 MET A CA 1
ATOM 991 C C . MET A 1 127 ? 12.642 -6.530 -16.047 1.00 91.75 127 MET A C 1
ATOM 993 O O . MET A 1 127 ? 12.779 -6.122 -17.200 1.00 91.75 127 MET A O 1
ATOM 997 N N . LYS A 1 128 ? 13.628 -7.176 -15.408 1.00 89.94 128 LYS A N 1
ATOM 998 C CA . LYS A 1 128 ? 14.935 -7.471 -16.026 1.00 89.94 128 LYS A CA 1
ATOM 999 C C . LYS A 1 128 ? 14.787 -8.351 -17.278 1.00 89.94 128 LYS A C 1
ATOM 1001 O O . LYS A 1 128 ? 15.425 -8.085 -18.291 1.00 89.94 128 LYS A O 1
ATOM 1006 N N . ALA A 1 129 ? 13.916 -9.362 -17.236 1.00 90.94 129 ALA A N 1
ATOM 1007 C CA . ALA A 1 129 ? 13.654 -10.237 -18.383 1.00 90.94 129 ALA A CA 1
ATOM 1008 C C . ALA A 1 129 ? 12.932 -9.530 -19.550 1.00 90.94 129 ALA A C 1
ATOM 1010 O O . ALA A 1 129 ? 13.095 -9.935 -20.697 1.00 90.94 129 ALA A O 1
ATOM 1011 N N . SER A 1 130 ? 12.183 -8.456 -19.281 1.00 89.38 130 SER A N 1
ATOM 1012 C CA . SER A 1 130 ? 11.449 -7.664 -20.285 1.00 89.38 130 SER A CA 1
ATOM 1013 C C . SER A 1 130 ? 12.285 -6.608 -21.028 1.00 89.38 130 SER A C 1
ATOM 1015 O O . SER A 1 130 ? 11.733 -5.715 -21.673 1.00 89.38 130 SER A O 1
ATOM 1017 N N . GLY A 1 131 ? 13.615 -6.691 -20.937 1.00 83.56 131 GLY A N 1
ATOM 1018 C CA . GLY A 1 131 ? 14.529 -5.817 -21.674 1.00 83.56 131 GLY A CA 1
ATOM 1019 C C . GLY A 1 131 ? 14.963 -4.552 -20.935 1.00 83.56 131 GLY A C 1
ATOM 1020 O O . GLY A 1 131 ? 15.616 -3.712 -21.548 1.00 83.56 131 GLY A O 1
ATOM 1021 N N . MET A 1 132 ? 14.665 -4.407 -19.635 1.00 82.94 132 MET A N 1
ATOM 1022 C CA . MET A 1 132 ? 15.263 -3.320 -18.856 1.00 82.94 132 MET A CA 1
ATOM 1023 C C . MET A 1 132 ? 16.791 -3.498 -18.819 1.00 82.94 132 MET A C 1
ATOM 1025 O O . MET A 1 132 ? 17.260 -4.580 -18.445 1.00 82.94 132 MET A O 1
ATOM 1029 N N . PRO A 1 133 ? 17.591 -2.474 -19.176 1.00 76.50 133 PRO A N 1
ATOM 1030 C CA . PRO A 1 133 ? 19.045 -2.595 -19.154 1.00 76.50 133 PRO A CA 1
ATOM 1031 C C . PRO A 1 133 ? 19.561 -2.991 -17.768 1.00 76.50 133 PRO A C 1
ATOM 1033 O O . PRO A 1 133 ? 18.966 -2.634 -16.751 1.00 76.50 133 PRO A O 1
ATOM 1036 N N . HIS A 1 134 ? 20.666 -3.746 -17.728 1.00 70.12 134 HIS A N 1
ATOM 1037 C CA . HIS A 1 134 ? 21.209 -4.399 -16.527 1.00 70.12 134 HIS A CA 1
ATOM 1038 C C . HIS A 1 134 ? 21.831 -3.394 -15.534 1.00 70.12 134 HIS A C 1
ATOM 1040 O O . HIS A 1 134 ? 23.016 -3.442 -15.216 1.00 70.12 134 HIS A O 1
ATOM 1046 N N . ASN A 1 135 ? 21.021 -2.467 -15.029 1.00 80.19 135 ASN A N 1
ATOM 1047 C CA . ASN A 1 135 ? 21.344 -1.530 -13.968 1.00 80.19 135 ASN A CA 1
ATOM 1048 C C . ASN A 1 135 ? 20.451 -1.843 -12.768 1.00 80.19 135 ASN A C 1
ATOM 1050 O O . ASN A 1 135 ? 19.361 -1.298 -12.597 1.00 80.19 135 ASN A O 1
ATOM 1054 N N . GLU A 1 136 ? 20.928 -2.752 -11.925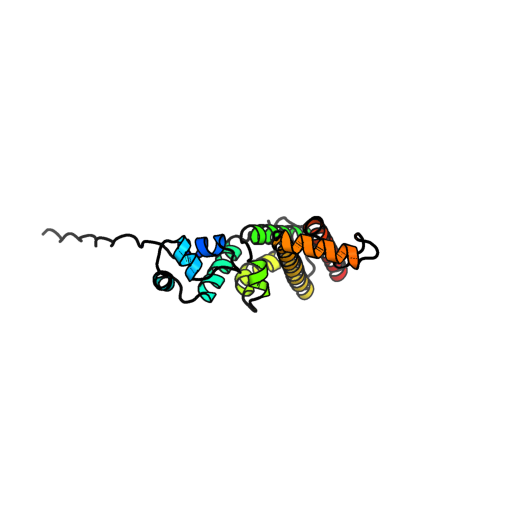 1.00 81.50 136 GLU A N 1
ATOM 1055 C CA . GLU A 1 136 ? 20.175 -3.229 -10.769 1.00 81.50 136 GLU A CA 1
ATOM 1056 C C . GLU A 1 136 ? 19.796 -2.102 -9.794 1.00 81.50 136 GLU A C 1
ATOM 1058 O O . GLU A 1 136 ? 18.699 -2.109 -9.236 1.00 81.50 136 GLU A O 1
ATOM 1063 N N . LYS A 1 137 ? 20.655 -1.085 -9.651 1.00 84.69 137 LYS A N 1
ATOM 1064 C CA . LYS A 1 137 ? 20.354 0.089 -8.824 1.00 84.69 137 LYS A CA 1
ATOM 1065 C C . LYS A 1 137 ? 19.175 0.885 -9.380 1.00 84.69 137 LYS A C 1
ATOM 1067 O O . LYS A 1 137 ? 18.334 1.309 -8.598 1.00 84.69 137 LYS A O 1
ATOM 1072 N N . ALA A 1 138 ? 19.093 1.061 -10.701 1.00 85.94 138 ALA A N 1
ATOM 1073 C CA . ALA A 1 138 ? 17.980 1.766 -11.338 1.00 85.94 138 ALA A CA 1
ATOM 1074 C C . ALA A 1 138 ? 16.649 1.017 -11.162 1.00 85.94 138 ALA A C 1
ATOM 1076 O O . ALA A 1 138 ? 15.638 1.649 -10.870 1.00 85.94 138 ALA A O 1
ATOM 1077 N N . VAL A 1 139 ? 16.656 -0.319 -11.262 1.00 87.31 139 VAL A N 1
ATOM 1078 C CA . VAL A 1 139 ? 15.460 -1.154 -11.037 1.00 87.31 139 VAL A CA 1
ATOM 1079 C C . VAL A 1 139 ? 14.923 -0.966 -9.618 1.00 87.31 139 VAL A C 1
ATOM 1081 O O . VAL A 1 139 ? 13.761 -0.606 -9.438 1.00 87.31 139 VAL A O 1
ATOM 1084 N N . TYR A 1 140 ? 15.766 -1.170 -8.600 1.00 90.12 140 TYR A N 1
ATOM 1085 C CA . TYR A 1 140 ? 15.324 -1.036 -7.210 1.00 90.12 140 TYR A CA 1
ATOM 1086 C C . TYR A 1 140 ? 14.947 0.403 -6.854 1.00 90.12 140 TYR A C 1
ATOM 1088 O O . TYR A 1 140 ? 13.960 0.606 -6.153 1.00 90.12 140 TYR A O 1
ATOM 1096 N N . PHE A 1 141 ? 15.682 1.392 -7.369 1.00 90.81 141 PHE A N 1
ATOM 1097 C CA . PHE A 1 141 ? 15.342 2.804 -7.200 1.00 90.81 141 PHE A CA 1
ATOM 1098 C C . PHE A 1 141 ? 13.962 3.130 -7.779 1.00 90.81 141 PHE A C 1
ATOM 1100 O O . PHE A 1 141 ? 13.160 3.766 -7.103 1.00 90.81 141 PHE A O 1
ATOM 1107 N N . GLY A 1 142 ? 13.663 2.666 -8.996 1.00 92.50 142 GLY A N 1
ATOM 1108 C CA . GLY A 1 142 ? 12.358 2.859 -9.623 1.00 92.50 142 GLY A CA 1
ATOM 1109 C C . GLY A 1 142 ? 11.233 2.247 -8.791 1.00 92.50 142 GLY A C 1
ATOM 1110 O O . GLY A 1 142 ? 10.273 2.935 -8.459 1.00 92.50 142 GLY A O 1
ATOM 1111 N N . ILE A 1 143 ? 11.384 0.979 -8.393 1.00 93.62 143 ILE A N 1
ATOM 1112 C CA . ILE A 1 143 ? 10.404 0.260 -7.563 1.00 93.62 143 ILE A CA 1
ATOM 1113 C C . ILE A 1 143 ? 10.144 0.989 -6.234 1.00 93.62 143 ILE A C 1
ATOM 1115 O O . ILE A 1 143 ? 8.985 1.171 -5.855 1.00 93.62 143 ILE A O 1
ATOM 1119 N N . ASP A 1 144 ? 11.203 1.412 -5.537 1.00 94.12 144 ASP A N 1
ATOM 1120 C CA . ASP A 1 144 ? 11.115 2.143 -4.267 1.00 94.12 144 ASP A CA 1
ATOM 1121 C C . ASP A 1 144 ? 10.428 3.505 -4.440 1.00 94.12 144 ASP A C 1
ATOM 1123 O O . ASP A 1 144 ? 9.492 3.829 -3.705 1.00 94.12 144 ASP A O 1
ATOM 1127 N N . LEU A 1 145 ? 10.849 4.288 -5.436 1.00 96.25 145 LEU A N 1
ATOM 1128 C CA . LEU A 1 145 ? 10.314 5.624 -5.676 1.00 96.25 145 LEU A CA 1
ATOM 1129 C C . LEU A 1 145 ? 8.834 5.580 -6.073 1.00 96.25 145 LEU A C 1
ATOM 1131 O O . LEU A 1 145 ? 8.035 6.329 -5.513 1.00 96.25 145 LEU A O 1
ATOM 1135 N N . ILE A 1 146 ? 8.452 4.669 -6.973 1.00 96.75 146 ILE A N 1
ATOM 1136 C CA . ILE A 1 146 ? 7.051 4.451 -7.367 1.00 96.75 146 ILE A CA 1
ATOM 1137 C C . ILE A 1 146 ? 6.212 4.040 -6.156 1.00 96.75 146 ILE A C 1
ATOM 1139 O O . ILE A 1 146 ? 5.132 4.587 -5.944 1.00 96.75 146 ILE A O 1
ATOM 1143 N N . GLY A 1 147 ? 6.720 3.116 -5.332 1.00 96.25 147 GLY A N 1
ATOM 1144 C CA . GLY A 1 147 ? 6.041 2.700 -4.106 1.00 96.25 147 GLY A CA 1
ATOM 1145 C C . GLY A 1 147 ? 5.770 3.879 -3.172 1.00 96.25 147 GLY A C 1
ATOM 1146 O O . GLY A 1 147 ? 4.649 4.052 -2.700 1.00 96.25 147 GLY A O 1
ATOM 1147 N N . LYS A 1 148 ? 6.768 4.742 -2.953 1.00 95.75 148 LYS A N 1
ATOM 1148 C CA . LYS A 1 148 ? 6.626 5.948 -2.121 1.00 95.75 148 LYS A CA 1
ATOM 1149 C C . LYS A 1 148 ? 5.639 6.954 -2.701 1.00 95.75 148 LYS A C 1
ATOM 1151 O O . LYS A 1 148 ? 4.822 7.465 -1.941 1.00 95.75 148 LYS A O 1
ATOM 1156 N N . ILE A 1 149 ? 5.690 7.208 -4.011 1.00 97.19 149 ILE A N 1
ATOM 1157 C CA . ILE A 1 149 ? 4.737 8.087 -4.705 1.00 97.19 149 ILE A CA 1
ATOM 1158 C C . ILE A 1 149 ? 3.310 7.596 -4.446 1.00 97.19 149 ILE A C 1
ATOM 1160 O O . ILE A 1 149 ? 2.503 8.339 -3.899 1.00 97.19 149 ILE A O 1
ATOM 1164 N N . VAL A 1 150 ? 3.029 6.317 -4.710 1.00 97.19 150 VAL A N 1
ATOM 1165 C CA . VAL A 1 150 ? 1.687 5.745 -4.524 1.00 97.19 150 VAL A CA 1
ATOM 1166 C C . VAL A 1 150 ? 1.234 5.794 -3.061 1.00 97.19 150 VAL A C 1
ATOM 1168 O O . VAL A 1 150 ? 0.100 6.183 -2.786 1.00 97.19 150 VAL A O 1
ATOM 1171 N N . LEU A 1 151 ? 2.099 5.433 -2.106 1.00 95.94 151 LEU A N 1
ATOM 1172 C CA . LEU A 1 151 ? 1.756 5.451 -0.678 1.00 95.94 151 LEU A CA 1
ATOM 1173 C C . LEU A 1 151 ? 1.456 6.870 -0.174 1.00 95.94 151 LEU A C 1
ATOM 1175 O O . LEU A 1 151 ? 0.489 7.071 0.562 1.00 95.94 151 LEU A O 1
ATOM 1179 N N . VAL A 1 152 ? 2.258 7.860 -0.573 1.00 94.56 152 VAL A N 1
ATOM 1180 C CA . VAL A 1 152 ? 2.046 9.262 -0.186 1.00 94.56 152 VAL A CA 1
ATOM 1181 C C . VAL A 1 152 ? 0.801 9.828 -0.868 1.00 94.56 1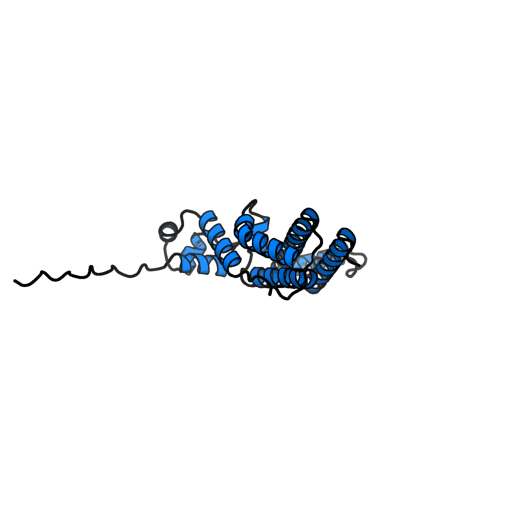52 VAL A C 1
ATOM 1183 O O . VAL A 1 152 ? -0.022 10.442 -0.190 1.00 94.56 152 VAL A O 1
ATOM 1186 N N . SER A 1 153 ? 0.598 9.568 -2.161 1.00 94.69 153 SER A N 1
ATOM 1187 C CA . SER A 1 153 ? -0.619 9.971 -2.872 1.00 94.69 153 SER A CA 1
ATOM 1188 C C . SER A 1 153 ? -1.863 9.339 -2.248 1.00 94.69 153 SER A C 1
ATOM 1190 O O . SER A 1 153 ? -2.859 10.029 -2.036 1.00 94.69 153 SER A O 1
ATOM 1192 N N . ARG A 1 154 ? -1.826 8.059 -1.857 1.00 93.88 154 ARG A N 1
ATOM 1193 C CA . ARG A 1 154 ? -2.951 7.433 -1.146 1.00 93.88 154 ARG A CA 1
ATOM 1194 C C . ARG A 1 154 ? -3.228 8.135 0.179 1.00 93.88 154 ARG A C 1
ATOM 1196 O O . ARG A 1 154 ? -4.386 8.403 0.482 1.00 93.88 154 ARG A O 1
ATOM 1203 N N . LEU A 1 155 ? -2.188 8.468 0.944 1.00 91.31 155 LEU A N 1
ATOM 1204 C CA . LEU A 1 155 ? -2.344 9.184 2.208 1.00 91.31 155 LEU A CA 1
ATOM 1205 C C . LEU A 1 155 ? -3.015 10.553 2.008 1.00 91.31 155 LEU A C 1
ATOM 1207 O O . LEU A 1 155 ? -3.935 10.884 2.754 1.00 91.31 155 LEU A O 1
ATOM 1211 N N . VAL A 1 156 ? -2.612 11.316 0.984 1.00 89.06 156 VAL A N 1
ATOM 1212 C CA . VAL A 1 156 ? -3.262 12.588 0.614 1.00 89.06 156 VAL A CA 1
ATOM 1213 C C . VAL A 1 156 ? -4.745 12.358 0.303 1.00 89.06 156 VAL A C 1
ATOM 1215 O O . VAL A 1 156 ? -5.601 13.034 0.881 1.00 89.06 156 VAL A O 1
ATOM 1218 N N . GLN A 1 157 ? -5.063 11.346 -0.513 1.00 88.31 157 GLN A N 1
ATOM 1219 C CA . GLN A 1 157 ? -6.442 10.985 -0.857 1.00 88.31 157 GLN A CA 1
ATOM 1220 C C . GLN A 1 157 ? -7.285 10.632 0.376 1.00 88.31 157 GLN A C 1
ATOM 1222 O O . GLN A 1 157 ? -8.434 11.047 0.480 1.00 88.31 157 GLN A O 1
ATOM 1227 N N . GLU A 1 158 ? -6.735 9.870 1.320 1.00 86.88 158 GLU A N 1
ATOM 1228 C CA . GLU A 1 158 ? -7.452 9.454 2.527 1.00 86.88 158 GLU A CA 1
ATOM 1229 C C . GLU A 1 158 ? -7.694 10.632 3.476 1.00 86.88 158 GLU A C 1
ATOM 1231 O O . GLU A 1 158 ? -8.799 10.774 4.003 1.00 86.88 158 GLU A O 1
ATOM 1236 N N . THR A 1 159 ? -6.704 11.515 3.658 1.00 77.50 159 THR A N 1
ATOM 1237 C CA . THR A 1 159 ? -6.844 12.707 4.517 1.00 77.50 159 THR A CA 1
ATOM 1238 C C . THR A 1 159 ? -7.901 13.691 4.017 1.00 77.50 159 THR A C 1
ATOM 1240 O O . THR A 1 159 ? -8.544 14.360 4.823 1.00 77.50 159 THR A O 1
ATOM 1243 N N . ALA A 1 160 ? -8.148 13.714 2.707 1.00 72.44 160 ALA A N 1
ATOM 1244 C CA . ALA A 1 160 ? -9.190 14.508 2.064 1.00 72.44 160 ALA A CA 1
ATOM 1245 C C . ALA A 1 160 ? -10.617 14.152 2.478 1.00 72.44 160 ALA A C 1
ATOM 1247 O O . ALA A 1 160 ? -11.532 14.971 2.387 1.00 72.44 160 ALA A O 1
ATOM 1248 N N . SER A 1 161 ? -10.815 12.901 2.889 1.00 66.56 161 SER A N 1
ATOM 1249 C CA . SER A 1 161 ? -12.124 12.371 3.272 1.00 66.56 161 SER A CA 1
ATOM 1250 C C . SER A 1 161 ? -12.667 13.068 4.526 1.00 66.56 161 SER A C 1
ATOM 1252 O O . SER A 1 161 ? -13.873 13.046 4.782 1.00 66.56 161 SER A O 1
ATOM 1254 N N . ASP A 1 162 ? -11.794 13.722 5.302 1.00 73.00 162 ASP A N 1
ATOM 1255 C CA . ASP A 1 162 ? -12.172 14.572 6.424 1.00 73.00 162 ASP A CA 1
ATOM 1256 C C . ASP A 1 162 ? -12.563 15.977 5.936 1.00 73.00 162 ASP A C 1
ATOM 1258 O O . ASP A 1 162 ? -11.738 16.886 5.810 1.00 73.00 162 ASP A O 1
ATOM 1262 N N . LYS A 1 163 ? -13.869 16.173 5.709 1.00 71.19 163 LYS A N 1
ATOM 1263 C CA . LYS A 1 163 ? -14.446 17.466 5.299 1.00 71.19 163 LYS A CA 1
ATOM 1264 C C . LYS A 1 163 ? -14.012 18.635 6.187 1.00 71.19 163 LYS A C 1
ATOM 1266 O O . LYS A 1 163 ? -13.781 19.723 5.674 1.00 71.19 163 LYS A O 1
ATOM 1271 N N . ARG A 1 164 ? -13.873 18.436 7.504 1.00 73.25 164 ARG A N 1
ATOM 1272 C CA . ARG A 1 164 ? -13.490 19.525 8.421 1.00 73.25 164 ARG A CA 1
ATOM 1273 C C . ARG A 1 164 ? -12.034 19.924 8.231 1.00 73.25 164 ARG A C 1
ATOM 1275 O O . ARG A 1 164 ? -11.712 21.110 8.300 1.00 73.25 164 ARG A O 1
ATOM 1282 N N . ALA A 1 165 ? -11.159 18.943 8.016 1.00 73.69 165 ALA A N 1
ATOM 1283 C CA . ALA A 1 165 ? -9.763 19.201 7.695 1.00 73.69 165 ALA A CA 1
ATOM 1284 C C . ALA A 1 165 ? -9.644 19.949 6.358 1.00 73.69 165 ALA A C 1
ATOM 1286 O O . ALA A 1 165 ? -8.918 20.942 6.286 1.00 73.69 165 ALA A O 1
ATOM 1287 N N . MET A 1 166 ? -10.422 19.539 5.351 1.00 73.50 166 MET A N 1
ATOM 1288 C CA . MET A 1 166 ? -10.458 20.192 4.041 1.00 73.50 166 MET A CA 1
ATOM 1289 C C . MET A 1 166 ? -10.973 21.631 4.105 1.00 73.50 166 MET A C 1
ATOM 1291 O O . MET A 1 166 ? -10.298 22.526 3.605 1.00 73.50 166 MET A O 1
ATOM 1295 N N . ASP A 1 167 ? -12.084 21.893 4.799 1.00 77.50 167 ASP A N 1
ATOM 1296 C CA . ASP A 1 167 ? -12.618 23.253 4.964 1.00 77.50 167 ASP A CA 1
ATOM 1297 C C . ASP A 1 167 ? -11.583 24.189 5.606 1.00 77.50 167 ASP A C 1
ATOM 1299 O O . ASP A 1 167 ? -11.392 25.335 5.185 1.00 77.50 167 ASP A O 1
ATOM 1303 N N . LYS A 1 168 ? -10.866 23.689 6.620 1.00 78.69 168 LYS A N 1
ATOM 1304 C CA . LYS A 1 168 ? -9.797 24.436 7.288 1.00 78.69 168 LYS A CA 1
ATOM 1305 C C . LYS A 1 168 ? -8.615 24.691 6.350 1.00 78.69 168 LYS A C 1
ATOM 1307 O O . LYS A 1 168 ? -8.095 25.808 6.344 1.00 78.69 168 LYS A O 1
ATOM 1312 N N . ALA A 1 169 ? -8.205 23.696 5.564 1.00 77.06 169 ALA A N 1
ATOM 1313 C CA . ALA A 1 169 ? -7.130 23.834 4.586 1.00 77.06 169 ALA A CA 1
ATOM 1314 C C . ALA A 1 169 ? -7.485 24.873 3.510 1.00 77.06 169 ALA A C 1
ATOM 1316 O O . ALA A 1 169 ? -6.705 25.794 3.275 1.00 77.06 169 ALA A O 1
ATOM 1317 N N . THR A 1 170 ? -8.693 24.816 2.941 1.00 75.06 170 THR A N 1
ATOM 1318 C CA . THR A 1 170 ? -9.186 25.798 1.961 1.00 75.06 170 THR A CA 1
ATOM 1319 C C . THR A 1 170 ? -9.174 27.218 2.526 1.00 75.06 170 THR A C 1
ATOM 1321 O O . THR A 1 170 ? -8.687 28.142 1.874 1.00 75.06 170 THR A O 1
ATOM 1324 N N . GLN A 1 171 ? -9.641 27.408 3.764 1.00 78.38 171 GLN A N 1
ATOM 1325 C CA . GLN A 1 171 ? -9.602 28.716 4.424 1.00 78.38 171 GLN A CA 1
ATOM 1326 C C . GLN A 1 171 ? -8.174 29.224 4.659 1.00 78.38 171 GLN A C 1
ATOM 1328 O O . GLN A 1 171 ? -7.935 30.428 4.586 1.00 78.38 171 GLN A O 1
ATOM 1333 N N . GLN A 1 172 ? -7.225 28.339 4.975 1.00 79.25 172 GLN A N 1
ATOM 1334 C CA . GLN A 1 172 ? -5.819 28.714 5.139 1.00 79.25 172 GLN A CA 1
ATOM 1335 C C . GLN A 1 172 ? -5.176 29.094 3.804 1.00 79.25 172 GLN A C 1
ATOM 1337 O O . GLN A 1 172 ? -4.501 30.120 3.737 1.00 79.25 172 GLN A O 1
ATOM 1342 N N . LEU A 1 173 ? -5.432 28.327 2.742 1.00 76.69 173 LEU A N 1
ATOM 1343 C CA . LEU A 1 173 ? -4.945 28.630 1.397 1.00 76.69 173 LEU A CA 1
ATOM 1344 C C . LEU A 1 173 ? -5.476 29.976 0.901 1.00 76.69 173 LEU A C 1
ATOM 1346 O O . LEU A 1 173 ? -4.686 30.801 0.460 1.00 76.69 173 LEU A O 1
ATOM 1350 N N . ALA A 1 174 ? -6.769 30.260 1.079 1.00 77.44 174 ALA A N 1
ATOM 1351 C CA . ALA A 1 174 ? -7.358 31.548 0.704 1.00 77.44 174 ALA A CA 1
ATOM 1352 C C . ALA A 1 174 ? -6.736 32.753 1.440 1.00 77.44 174 ALA A C 1
ATOM 1354 O O . ALA A 1 174 ? -6.790 33.873 0.941 1.00 77.44 174 ALA A O 1
ATOM 1355 N N . LYS A 1 175 ? -6.155 32.540 2.629 1.00 81.19 175 LYS A N 1
ATOM 1356 C CA . LYS A 1 175 ? -5.481 33.594 3.406 1.00 81.19 175 LYS A CA 1
ATOM 1357 C C . LYS A 1 175 ? -4.020 33.801 3.014 1.00 81.19 175 LYS A C 1
ATOM 1359 O O . LYS A 1 175 ? -3.518 34.907 3.175 1.00 81.19 175 LYS A O 1
ATOM 1364 N N . LEU A 1 176 ? -3.327 32.737 2.611 1.00 78.50 176 LEU A N 1
ATOM 1365 C CA . LEU A 1 176 ? -1.865 32.721 2.491 1.00 78.50 176 LEU A CA 1
ATOM 1366 C C . LEU A 1 176 ? -1.371 32.634 1.045 1.00 78.50 176 LEU A C 1
ATOM 1368 O O . LEU A 1 176 ? -0.277 33.112 0.753 1.00 78.50 176 LEU A O 1
ATOM 1372 N N . ALA A 1 177 ? -2.139 32.018 0.148 1.00 72.50 177 ALA A N 1
ATOM 1373 C CA . ALA A 1 177 ? -1.749 31.857 -1.242 1.00 72.50 177 ALA A CA 1
ATOM 1374 C C . ALA A 1 177 ? -2.055 33.138 -2.024 1.00 72.50 177 ALA A C 1
ATOM 1376 O O . ALA A 1 177 ? -3.193 33.599 -2.076 1.00 72.50 177 ALA A O 1
ATOM 1377 N N . THR A 1 178 ? -1.036 33.690 -2.680 1.00 72.06 178 THR A N 1
ATOM 1378 C CA . THR A 1 178 ? -1.196 34.785 -3.650 1.00 72.06 178 THR A CA 1
ATOM 1379 C C . THR A 1 178 ? -1.938 34.331 -4.909 1.00 72.06 178 THR A C 1
ATOM 1381 O O . THR A 1 178 ? -2.566 35.148 -5.576 1.00 72.06 178 THR A O 1
ATOM 1384 N N . SER A 1 179 ? -1.903 33.028 -5.207 1.00 67.88 179 SER A N 1
ATOM 1385 C CA . SER A 1 179 ? -2.734 32.360 -6.206 1.00 67.88 179 SER A CA 1
ATOM 1386 C C . SER A 1 179 ? -3.101 30.953 -5.706 1.00 67.88 179 SER A C 1
ATOM 1388 O O . SER A 1 179 ? -2.195 30.142 -5.490 1.00 67.88 179 SER A O 1
ATOM 1390 N N . PRO A 1 180 ? -4.397 30.629 -5.524 1.00 59.41 180 PRO A N 1
ATOM 1391 C CA . PRO A 1 180 ? -4.846 29.296 -5.108 1.00 59.41 180 PRO A CA 1
ATOM 1392 C C . PRO A 1 180 ? -4.411 28.178 -6.065 1.00 59.41 180 PRO A C 1
ATOM 1394 O O . PRO A 1 180 ? -4.290 27.030 -5.655 1.00 59.41 180 PRO A O 1
ATOM 1397 N N . GLU A 1 181 ? -4.149 28.511 -7.332 1.00 60.16 181 GLU A N 1
ATOM 1398 C CA . GLU A 1 181 ? -3.736 27.554 -8.364 1.00 60.16 181 GLU A CA 1
ATOM 1399 C C . GLU A 1 181 ? -2.226 27.256 -8.353 1.00 60.16 181 GLU A C 1
ATOM 1401 O O . GLU A 1 181 ? -1.776 26.347 -9.045 1.00 60.16 181 GLU A O 1
ATOM 1406 N N . GLN A 1 182 ? -1.433 27.993 -7.565 1.00 63.34 182 GLN A N 1
ATOM 1407 C CA . GLN A 1 182 ? 0.036 27.911 -7.543 1.00 63.34 182 GLN A CA 1
ATOM 1408 C C . GLN A 1 182 ? 0.594 27.491 -6.176 1.00 63.34 182 GLN A C 1
ATOM 1410 O O . GLN A 1 182 ? 1.674 27.918 -5.765 1.00 63.34 182 GLN A O 1
ATOM 1415 N N . THR A 1 183 ? -0.131 26.657 -5.436 1.00 68.06 183 THR A N 1
ATOM 1416 C CA . THR A 1 183 ? 0.363 26.103 -4.172 1.00 68.06 183 THR A CA 1
ATOM 1417 C C . THR A 1 183 ? 1.207 24.862 -4.447 1.00 68.06 183 THR A C 1
ATOM 1419 O O . THR A 1 183 ? 0.731 23.920 -5.085 1.00 68.06 183 THR A O 1
ATOM 1422 N N . VAL A 1 184 ? 2.450 24.850 -3.956 1.00 70.69 184 VAL A N 1
ATOM 1423 C CA . VAL A 1 184 ? 3.370 23.710 -4.071 1.00 70.69 184 VAL A CA 1
ATOM 1424 C C . VAL A 1 184 ? 3.854 23.292 -2.673 1.00 70.69 184 VAL A C 1
ATOM 1426 O O . VAL A 1 184 ? 4.376 24.141 -1.948 1.00 70.69 184 VAL A O 1
ATOM 1429 N N . PRO A 1 185 ? 3.725 22.004 -2.295 1.00 74.31 185 PRO A N 1
ATOM 1430 C CA . PRO A 1 185 ? 2.978 20.966 -3.013 1.00 74.31 185 PRO A CA 1
ATOM 1431 C C . PRO A 1 185 ? 1.469 21.266 -3.010 1.00 74.31 185 PRO A C 1
ATOM 1433 O O . PRO A 1 185 ? 0.951 21.824 -2.048 1.00 74.31 185 PRO A O 1
ATOM 1436 N N . THR A 1 186 ? 0.759 20.897 -4.081 1.00 71.06 186 THR A N 1
ATOM 1437 C CA . THR A 1 186 ? -0.673 21.218 -4.226 1.00 71.06 186 THR A CA 1
ATOM 1438 C C . THR A 1 186 ? -1.529 20.474 -3.202 1.00 71.06 186 THR A C 1
ATOM 1440 O O . THR A 1 186 ? -2.516 21.035 -2.744 1.00 71.06 186 THR A O 1
ATOM 1443 N N . LEU A 1 187 ? -1.130 19.250 -2.811 1.00 77.50 187 LEU A N 1
ATOM 1444 C CA . LEU A 1 187 ? -1.837 18.357 -1.866 1.00 77.50 187 LEU A CA 1
ATOM 1445 C C . LEU A 1 187 ? -3.365 18.315 -2.078 1.00 77.50 187 LEU A C 1
ATOM 1447 O O . LEU A 1 187 ? -4.111 18.003 -1.154 1.00 77.50 187 LEU A O 1
ATOM 1451 N N . ASP A 1 188 ? -3.815 18.639 -3.293 1.00 77.19 188 ASP A N 1
ATOM 1452 C CA . ASP A 1 188 ? -5.215 18.758 -3.661 1.00 77.19 188 ASP A CA 1
ATOM 1453 C C . ASP A 1 188 ? -5.726 17.362 -4.008 1.00 77.19 188 ASP A C 1
ATOM 1455 O O . ASP A 1 188 ? -5.284 16.779 -5.003 1.00 77.19 188 ASP A O 1
ATOM 1459 N N . PRO A 1 189 ? -6.663 16.818 -3.221 1.00 78.94 189 PRO A N 1
ATOM 1460 C CA . PRO A 1 189 ? -7.206 15.489 -3.448 1.00 78.94 189 PRO A CA 1
ATOM 1461 C C . PRO A 1 189 ? -7.878 15.332 -4.812 1.00 78.94 189 PRO A C 1
ATOM 1463 O O . PRO A 1 189 ? -7.888 14.231 -5.352 1.00 78.94 189 PRO A O 1
ATOM 1466 N N . ALA A 1 190 ? -8.424 16.412 -5.383 1.00 80.88 190 ALA A N 1
ATOM 1467 C CA . ALA A 1 190 ? -9.068 16.369 -6.694 1.00 80.88 190 ALA A CA 1
ATOM 1468 C C . ALA A 1 190 ? -8.061 16.156 -7.834 1.00 80.88 190 ALA A C 1
ATOM 1470 O O . ALA A 1 190 ? -8.408 15.564 -8.850 1.00 80.88 190 ALA A O 1
ATOM 1471 N N . LYS A 1 191 ? -6.814 16.605 -7.650 1.00 83.56 191 LYS A N 1
ATOM 1472 C CA . LYS A 1 191 ? -5.720 16.483 -8.630 1.00 83.56 191 LYS A CA 1
ATOM 1473 C C . LYS A 1 191 ? -4.720 15.384 -8.281 1.00 83.56 191 LYS A C 1
ATOM 1475 O O . LYS A 1 191 ? -3.765 15.158 -9.013 1.00 83.56 191 LYS A O 1
ATOM 1480 N N . ASN A 1 192 ? -4.893 14.728 -7.139 1.00 88.88 192 ASN A N 1
ATOM 1481 C CA . ASN A 1 192 ? -3.876 13.867 -6.552 1.00 88.88 192 ASN A CA 1
ATOM 1482 C C . ASN A 1 192 ? -3.569 12.625 -7.404 1.00 88.88 192 ASN A C 1
ATOM 1484 O O . ASN A 1 192 ? -2.401 12.286 -7.574 1.00 88.88 192 ASN A O 1
ATOM 1488 N N . GLU A 1 193 ? -4.587 11.976 -7.974 1.00 90.88 193 GLU A N 1
ATOM 1489 C CA . GLU A 1 193 ? -4.385 10.818 -8.858 1.00 90.88 193 GLU A CA 1
ATOM 1490 C C . GLU A 1 193 ? -3.763 11.219 -10.206 1.00 90.88 193 GLU A C 1
ATOM 1492 O O . GLU A 1 193 ? -2.851 10.549 -10.683 1.00 90.88 193 GLU A O 1
ATOM 1497 N N . GLU A 1 194 ? -4.188 12.346 -10.785 1.00 91.62 194 GLU A N 1
ATOM 1498 C CA . GLU A 1 194 ? -3.591 12.908 -12.007 1.00 91.62 194 GLU A CA 1
ATOM 1499 C C . GLU A 1 194 ? -2.106 13.238 -11.795 1.00 91.62 194 GLU A C 1
ATOM 1501 O O . GLU A 1 194 ? -1.247 12.729 -12.513 1.00 91.62 194 GLU A O 1
ATOM 1506 N N . MET A 1 195 ? -1.792 13.992 -10.739 1.00 91.56 195 MET A N 1
ATOM 1507 C CA . MET A 1 195 ? -0.425 14.359 -10.364 1.00 91.56 195 MET A CA 1
ATOM 1508 C C . MET A 1 195 ? 0.442 13.130 -10.066 1.00 91.56 195 MET A C 1
ATOM 1510 O O . MET A 1 195 ? 1.610 13.084 -10.447 1.00 91.56 195 MET A O 1
ATOM 1514 N N . MET A 1 196 ? -0.115 12.113 -9.401 1.00 94.94 196 MET A N 1
ATOM 1515 C CA . MET A 1 196 ? 0.578 10.844 -9.177 1.00 94.94 196 MET A CA 1
ATOM 1516 C C . MET A 1 196 ? 0.966 10.207 -10.515 1.00 94.94 196 MET A C 1
ATOM 1518 O O . MET A 1 196 ? 2.125 9.842 -10.696 1.00 94.94 196 MET A O 1
ATOM 1522 N N . ASN A 1 197 ? 0.036 10.108 -11.467 1.00 95.94 197 ASN A N 1
ATOM 1523 C CA . ASN A 1 197 ? 0.304 9.521 -12.781 1.00 95.94 197 ASN A CA 1
ATOM 1524 C C . ASN A 1 197 ? 1.378 10.308 -13.553 1.00 95.94 197 ASN A C 1
ATOM 1526 O O . ASN A 1 197 ? 2.277 9.702 -14.136 1.00 95.94 197 ASN A O 1
ATOM 1530 N N . GLU A 1 198 ? 1.359 11.642 -13.493 1.00 95.25 198 GLU A N 1
ATOM 1531 C CA . GLU A 1 198 ? 2.418 12.484 -14.070 1.00 95.25 198 GLU A CA 1
ATOM 1532 C C . GLU A 1 198 ? 3.789 12.218 -13.429 1.00 95.25 198 GLU A C 1
ATOM 1534 O O . GLU A 1 198 ? 4.800 12.100 -14.127 1.00 95.25 198 GLU A O 1
ATOM 1539 N N . GLN A 1 199 ? 3.839 12.057 -12.103 1.00 95.62 199 GLN A N 1
ATOM 1540 C CA . GLN A 1 199 ? 5.065 11.691 -11.389 1.00 95.62 199 GLN A CA 1
ATOM 1541 C C . GLN A 1 199 ? 5.581 10.310 -11.813 1.00 95.62 199 GLN A C 1
ATOM 1543 O O . GLN A 1 199 ? 6.793 10.134 -11.952 1.00 95.62 199 GLN A O 1
ATOM 1548 N N . ILE A 1 200 ? 4.699 9.337 -12.066 1.00 97.38 200 ILE A N 1
ATOM 1549 C CA . ILE A 1 200 ? 5.099 8.019 -12.583 1.00 97.38 200 ILE A CA 1
ATOM 1550 C C . ILE A 1 200 ? 5.729 8.140 -13.976 1.00 97.38 200 ILE A C 1
ATOM 1552 O O . ILE A 1 200 ? 6.796 7.569 -14.212 1.00 97.38 200 ILE A O 1
ATOM 1556 N N . GLU A 1 201 ? 5.133 8.913 -14.885 1.00 97.19 201 GLU A N 1
ATOM 1557 C CA . GLU A 1 201 ? 5.691 9.132 -16.228 1.00 97.19 201 GLU A CA 1
ATOM 1558 C C . GLU A 1 201 ? 7.035 9.880 -16.186 1.00 97.19 201 GLU A C 1
ATOM 1560 O O . GLU A 1 201 ? 7.954 9.575 -16.958 1.00 97.19 201 GLU A O 1
ATOM 1565 N N . PHE A 1 202 ? 7.205 10.796 -15.228 1.00 96.25 202 PHE A N 1
ATOM 1566 C CA . PHE A 1 202 ? 8.495 11.426 -14.953 1.00 96.25 202 PHE A CA 1
ATOM 1567 C C . PHE A 1 202 ? 9.548 10.399 -14.501 1.00 96.25 202 PHE A C 1
ATOM 1569 O O . PHE A 1 202 ? 10.670 10.403 -15.013 1.00 96.25 202 PHE A O 1
ATOM 1576 N N . VAL A 1 203 ? 9.193 9.471 -13.602 1.00 95.00 203 VAL A N 1
ATOM 1577 C CA . VAL A 1 203 ? 10.096 8.390 -13.165 1.00 95.00 203 VAL A CA 1
ATOM 1578 C C . VAL A 1 203 ? 10.468 7.469 -14.327 1.00 95.00 203 VAL A C 1
ATOM 1580 O O . VAL A 1 203 ? 11.650 7.177 -14.502 1.00 95.00 203 VAL A O 1
ATOM 1583 N N . ILE A 1 204 ? 9.507 7.054 -15.158 1.00 94.25 204 ILE A N 1
ATOM 1584 C CA . ILE A 1 204 ? 9.762 6.239 -16.360 1.00 94.25 204 ILE A CA 1
ATOM 1585 C C . ILE A 1 204 ? 10.763 6.944 -17.281 1.00 94.25 204 ILE A C 1
ATOM 1587 O O . ILE A 1 204 ? 11.739 6.335 -17.720 1.00 94.25 204 ILE A O 1
ATOM 1591 N N . SER A 1 205 ? 10.548 8.233 -17.545 1.00 94.00 205 SER A N 1
ATOM 1592 C CA . SER A 1 205 ? 11.432 9.038 -18.392 1.00 94.00 205 SER A CA 1
ATOM 1593 C C . SER A 1 205 ? 12.845 9.143 -17.808 1.00 94.00 205 SER A C 1
ATOM 1595 O O . SER A 1 205 ? 13.832 8.992 -18.529 1.00 94.00 205 SER A O 1
ATOM 1597 N N . GLY A 1 206 ? 12.959 9.323 -16.489 1.00 91.62 206 GLY A N 1
ATOM 1598 C CA . GLY A 1 206 ? 14.240 9.304 -15.782 1.00 91.62 206 GLY A CA 1
ATOM 1599 C C . GLY A 1 206 ? 14.953 7.953 -15.884 1.00 91.62 206 GLY A C 1
ATOM 1600 O O . GLY A 1 206 ? 16.151 7.907 -16.163 1.00 91.62 206 GLY A O 1
ATOM 1601 N N . LEU A 1 207 ? 14.226 6.843 -15.731 1.00 90.44 207 LEU A N 1
ATOM 1602 C CA . LEU A 1 207 ? 14.779 5.491 -15.852 1.00 90.44 207 LEU A CA 1
ATOM 1603 C C . LEU A 1 207 ? 15.258 5.187 -17.277 1.00 90.44 207 LEU A C 1
ATOM 1605 O O . LEU A 1 207 ? 16.341 4.621 -17.434 1.00 90.44 207 LEU A O 1
ATOM 1609 N N . LYS A 1 208 ? 14.520 5.612 -18.309 1.00 90.38 208 LYS A N 1
ATOM 1610 C CA . LYS A 1 208 ? 14.958 5.542 -19.717 1.00 90.38 208 LYS A CA 1
ATOM 1611 C C . LYS A 1 208 ? 16.299 6.250 -19.913 1.00 90.38 208 LYS A C 1
ATOM 1613 O O . LYS A 1 208 ? 17.279 5.643 -20.344 1.00 90.38 208 LYS A O 1
ATOM 1618 N N . ALA A 1 209 ? 16.387 7.500 -19.455 1.00 88.06 209 ALA A N 1
ATOM 1619 C CA . ALA A 1 209 ? 17.612 8.289 -19.542 1.00 88.06 209 ALA A CA 1
ATOM 1620 C C . ALA A 1 209 ? 18.796 7.646 -18.791 1.00 88.06 209 ALA A C 1
ATOM 1622 O O . ALA A 1 209 ? 19.910 7.616 -19.310 1.00 88.06 209 ALA A O 1
ATOM 1623 N N . MET A 1 210 ? 18.564 7.087 -17.598 1.00 82.00 210 MET A N 1
ATOM 1624 C CA . MET A 1 210 ? 19.596 6.399 -16.805 1.00 82.00 210 MET A CA 1
ATOM 1625 C C . MET A 1 210 ? 20.087 5.092 -17.433 1.00 82.00 210 MET A C 1
ATOM 1627 O O . MET A 1 210 ? 21.194 4.643 -17.131 1.00 82.00 210 MET A O 1
ATOM 1631 N N . THR A 1 211 ? 19.254 4.447 -18.244 1.00 77.38 211 THR A N 1
ATOM 1632 C CA . THR A 1 211 ? 19.536 3.132 -18.829 1.00 77.38 211 THR A CA 1
ATOM 1633 C C . THR A 1 211 ? 20.028 3.210 -20.275 1.00 77.38 211 THR A C 1
ATOM 1635 O O . THR A 1 211 ? 20.473 2.199 -20.815 1.00 77.38 211 THR A O 1
ATOM 1638 N N . GLY A 1 212 ? 20.029 4.405 -20.877 1.00 73.12 212 GLY A N 1
ATOM 1639 C CA . GLY A 1 212 ? 20.432 4.623 -22.269 1.00 73.12 212 GLY A CA 1
ATOM 1640 C C . GLY A 1 212 ? 19.380 4.184 -23.292 1.00 73.12 212 GLY A C 1
ATOM 1641 O O . GLY A 1 212 ? 19.672 4.186 -24.486 1.00 73.12 212 GLY A O 1
ATOM 1642 N N . ASP A 1 213 ? 18.183 3.828 -22.825 1.00 68.88 213 ASP A N 1
ATOM 1643 C CA . ASP A 1 213 ? 17.013 3.510 -23.640 1.00 68.88 213 ASP A CA 1
ATOM 1644 C C . ASP A 1 213 ? 16.393 4.844 -24.098 1.00 68.88 213 ASP A C 1
ATOM 1646 O O . ASP A 1 213 ? 15.944 5.634 -23.263 1.00 68.88 213 ASP A O 1
ATOM 1650 N N . LYS A 1 214 ? 16.481 5.166 -25.396 1.00 58.22 214 LYS A N 1
ATOM 1651 C CA . LYS A 1 214 ? 15.945 6.412 -25.978 1.00 58.22 214 LYS A CA 1
ATOM 1652 C C . LYS A 1 214 ? 14.566 6.185 -26.575 1.00 58.22 214 LYS A C 1
ATOM 1654 O O . LYS A 1 214 ? 14.459 5.289 -27.437 1.00 58.22 214 LYS A O 1
#

Secondary structure (DSSP, 8-state):
-PPPP-PPP-PPSPPSS-HHHHHHHHHHT-TTT--HHHHHHHTTS-HHHHTTT-S-HHHHHHHHHHHHHHH--PPPTTS-HHHHHHHHHHHHHHHHHHSTTHHHHHHHSTTGGGGGHHHHHHHHHHHHHTT--S-HHHHHHHHHHHHHHHHHHHHHHHHTT-HHHHHHHHHHHHHH-SSGGG-SS---TTTHHHHHHHHHHHHHHHHHHHHT--